Protein AF-A0A1V4IKF3-F1 (afdb_monomer)

Secondary structure (DSSP, 8-state):
---------------------------------EEEEETTEEEEE-TTSPBP-EEEE-TTS-EEEE-TT-PBP-SEEEEETTEEEEE-TTS-B---S---PPPSEEEE-TTS-EEEEETTEE--SEEEEETTEEEEE-TT-BB-S-SSS--TT--TT-EEEEEETTT-PEEEEGGG--STTEEEEEE-----GGG-EEEEE-TTS-EEEEETTTTEEEEEGGG--STTEEEEEE----SGGG-EEEEE-SSS-EEEEETTT--EEEEGGG--STTEEEEEE-----GGG-EEEEEE-

Mean predicted aligned error: 17.31 Å

Foldseek 3Di:
DDDDDDDDDDDDDDDDDDDDDDDDDDPPPPLDAAWDADPNFIWGQHPVRDTDAAWDADPVRWIWHAHPRRTTDAQDWDADPNDIFHHHNVRTGPLDDVDPADPFDWDQDPVRFIFTDDPNDTDEQDWGADSNDTWHAHRVRTTPPDPPDQQVPDDAQFKWFKAQQLQRFTFFQPVLDQDAFGFTATAHPPVDLRRIWHWHADPSRWIWTASPSNRFTFFQPPLDQDAFGTTHTHHDDPDLRRIWHWHDPVPQKTWIARRSNRFTFFQVVSDRDGRRGTHTHHDDPDSRRIIHIGTDD

Structure (mmCIF, N/CA/C/O backbone):
data_AF-A0A1V4IKF3-F1
#
_entry.id   AF-A0A1V4IKF3-F1
#
loop_
_atom_site.group_PDB
_atom_site.id
_atom_site.type_symbol
_atom_site.label_atom_id
_atom_site.label_alt_id
_atom_site.label_comp_id
_atom_site.label_asym_id
_atom_site.label_entity_id
_atom_site.label_seq_id
_atom_site.pdbx_PDB_ins_code
_atom_site.Cartn_x
_atom_site.Cartn_y
_atom_site.Cartn_z
_atom_site.occupancy
_atom_site.B_iso_or_equiv
_atom_site.auth_seq_id
_atom_site.auth_comp_id
_atom_site.auth_asym_id
_atom_site.auth_atom_id
_atom_site.pdbx_PDB_model_num
ATOM 1 N N . MET A 1 1 ? -17.463 13.379 52.372 1.00 34.72 1 MET A N 1
ATOM 2 C CA . MET A 1 1 ? -17.957 14.383 51.401 1.00 34.72 1 MET A CA 1
ATOM 3 C C . MET A 1 1 ? -18.414 13.624 50.163 1.00 34.72 1 MET A C 1
ATOM 5 O O . MET A 1 1 ? -17.587 13.016 49.511 1.00 34.72 1 MET A O 1
ATOM 9 N N . LYS A 1 2 ? -19.703 13.264 50.104 1.00 39.06 2 LYS A N 1
ATOM 10 C CA . LYS A 1 2 ? -20.698 13.817 49.162 1.00 39.06 2 LYS A CA 1
ATOM 11 C C . LYS A 1 2 ? -20.210 13.836 47.704 1.00 39.06 2 LYS A C 1
ATOM 13 O O . LYS A 1 2 ? -19.483 14.742 47.335 1.00 39.06 2 LYS A O 1
ATOM 18 N N . ASN A 1 3 ? -20.729 12.915 46.892 1.00 25.58 3 ASN A N 1
ATOM 19 C CA . ASN A 1 3 ? -21.384 13.302 45.646 1.00 25.58 3 ASN A CA 1
ATOM 20 C C . ASN A 1 3 ? -22.593 12.397 45.391 1.00 25.58 3 ASN A C 1
ATOM 22 O O . ASN A 1 3 ? -22.498 11.181 45.270 1.00 25.58 3 ASN A O 1
ATOM 26 N N . ILE A 1 4 ? -23.744 13.057 45.431 1.00 36.22 4 ILE A N 1
ATOM 27 C CA . ILE A 1 4 ? -25.093 12.554 45.223 1.00 36.22 4 ILE A CA 1
ATOM 28 C C . ILE A 1 4 ? -25.288 12.467 43.710 1.00 36.22 4 ILE A C 1
ATOM 30 O O . ILE A 1 4 ? -25.200 13.493 43.044 1.00 36.22 4 ILE A O 1
ATOM 34 N N . PHE A 1 5 ? -25.585 11.282 43.176 1.00 28.41 5 PHE A N 1
ATOM 35 C CA . PHE A 1 5 ? -26.172 11.157 41.844 1.00 28.41 5 PHE A CA 1
ATOM 36 C C . PHE A 1 5 ? -27.565 10.541 41.944 1.00 28.41 5 PHE A C 1
ATOM 38 O O . PHE A 1 5 ? -27.827 9.571 42.652 1.00 28.41 5 PHE A O 1
ATOM 45 N N . ILE A 1 6 ? -28.471 11.251 41.291 1.00 29.42 6 ILE A N 1
ATOM 46 C CA . ILE A 1 6 ? -29.919 11.222 41.409 1.00 29.42 6 ILE A CA 1
ATOM 47 C C . ILE A 1 6 ? -30.468 9.910 40.837 1.00 29.42 6 ILE A C 1
ATOM 49 O O . ILE A 1 6 ? -30.243 9.593 39.672 1.00 29.42 6 ILE A O 1
ATOM 53 N N . LYS A 1 7 ? -31.244 9.176 41.645 1.00 31.08 7 LYS A N 1
ATOM 54 C CA . LYS A 1 7 ? -32.122 8.098 41.171 1.00 31.08 7 LYS A CA 1
ATOM 55 C C . LYS A 1 7 ? -33.136 8.697 40.188 1.00 31.08 7 LYS A C 1
ATOM 57 O O . LYS A 1 7 ? -33.992 9.470 40.609 1.00 31.08 7 LYS A O 1
ATOM 62 N N . LYS A 1 8 ? -33.069 8.338 38.903 1.00 33.69 8 LYS A N 1
ATOM 63 C CA . LYS A 1 8 ? -34.182 8.543 37.964 1.00 33.69 8 LYS A CA 1
ATOM 64 C C . LYS A 1 8 ? -34.918 7.225 37.765 1.00 33.69 8 LYS A C 1
ATOM 66 O O . LYS A 1 8 ? -34.478 6.340 37.043 1.00 33.69 8 LYS A O 1
ATOM 71 N N . THR A 1 9 ? -36.044 7.122 38.455 1.00 31.84 9 THR A N 1
ATOM 72 C CA . THR A 1 9 ? -37.113 6.154 38.228 1.00 31.84 9 THR A CA 1
ATOM 73 C C . THR A 1 9 ? -37.669 6.374 36.821 1.00 31.84 9 THR A C 1
ATOM 75 O O . THR A 1 9 ? -38.156 7.464 36.521 1.00 31.84 9 THR A O 1
ATOM 78 N N . ILE A 1 10 ? -37.604 5.369 35.948 1.00 32.22 10 ILE A N 1
ATOM 79 C CA . ILE A 1 10 ? -38.337 5.392 34.679 1.00 32.22 10 ILE A CA 1
ATOM 80 C C . ILE A 1 10 ? -39.775 4.980 35.000 1.00 32.22 10 ILE A C 1
ATOM 82 O O . ILE A 1 10 ? -40.041 3.851 35.407 1.00 32.22 10 ILE A O 1
ATOM 86 N N . ALA A 1 11 ? -40.684 5.946 34.899 1.00 29.03 11 ALA A N 1
ATOM 87 C CA . ALA A 1 11 ? -42.104 5.769 35.140 1.00 29.03 11 ALA A CA 1
ATOM 88 C C . ALA A 1 11 ? -42.736 4.919 34.027 1.00 29.03 11 ALA A C 1
ATOM 90 O O . ALA A 1 11 ? -42.655 5.257 32.847 1.00 29.03 11 ALA A O 1
ATOM 91 N N . ALA A 1 12 ? -43.400 3.833 34.420 1.00 31.50 12 ALA A N 1
ATOM 92 C CA . ALA A 1 12 ? -44.353 3.130 33.575 1.00 31.50 12 ALA A CA 1
ATOM 93 C C . ALA A 1 12 ? -45.597 4.015 33.394 1.00 31.50 12 ALA A C 1
ATOM 95 O O . ALA A 1 12 ? -46.266 4.360 34.368 1.00 31.50 12 ALA A O 1
ATOM 96 N N . VAL A 1 13 ? -45.907 4.390 32.154 1.00 30.81 13 VAL A N 1
ATOM 97 C CA . VAL A 1 13 ? -47.174 5.050 31.825 1.00 30.81 13 VAL A CA 1
ATOM 98 C C . VAL A 1 13 ? -48.266 3.981 31.823 1.00 30.81 13 VAL A C 1
ATOM 100 O O . VAL A 1 13 ? -48.310 3.133 30.935 1.00 30.81 13 VAL A O 1
ATOM 103 N N . LEU A 1 14 ? -49.125 4.011 32.843 1.00 31.80 14 LEU A N 1
ATOM 104 C CA . LEU A 1 14 ? -50.344 3.214 32.930 1.00 31.80 14 LEU A CA 1
ATOM 105 C C . LEU A 1 14 ? -51.530 4.164 32.729 1.00 31.80 14 LEU A C 1
ATOM 107 O O . LEU A 1 14 ? -51.896 4.904 33.639 1.00 31.80 14 LEU A O 1
ATOM 111 N N . THR A 1 15 ? -52.103 4.192 31.530 1.00 31.41 15 THR A N 1
ATOM 112 C CA . THR A 1 15 ? -53.343 4.929 31.262 1.00 31.41 15 THR A CA 1
ATOM 113 C C . THR A 1 15 ? -54.536 3.989 31.404 1.00 31.41 15 THR A C 1
ATOM 115 O O . THR A 1 15 ? -54.646 2.975 30.718 1.00 31.41 15 THR A O 1
ATOM 118 N N . THR A 1 16 ? -55.436 4.322 32.326 1.00 33.12 16 THR A N 1
ATOM 119 C CA . THR A 1 16 ? -56.753 3.698 32.462 1.00 33.12 16 THR A CA 1
ATOM 120 C C . THR A 1 16 ? -57.705 4.286 31.419 1.00 33.12 16 THR A C 1
ATOM 122 O O . THR A 1 16 ? -57.798 5.502 31.272 1.00 33.12 16 THR A O 1
ATOM 125 N N . VAL A 1 17 ? -58.427 3.428 30.694 1.00 31.59 17 VAL A N 1
ATOM 126 C CA . VAL A 1 17 ? -59.533 3.826 29.810 1.00 31.59 17 VAL A CA 1
ATOM 127 C C . VAL A 1 17 ? -60.822 3.252 30.387 1.00 31.59 17 VAL A C 1
ATOM 129 O O . VAL A 1 17 ? -60.960 2.039 30.536 1.00 31.59 17 VAL A O 1
ATOM 132 N N . THR A 1 18 ? -61.757 4.130 30.740 1.00 35.31 18 THR A N 1
ATOM 133 C CA . THR A 1 18 ? -63.144 3.786 31.063 1.00 35.31 18 THR A CA 1
ATOM 134 C C . THR A 1 18 ? -63.899 3.458 29.774 1.00 35.31 18 THR A C 1
ATOM 136 O O . THR A 1 18 ? -63.865 4.214 28.807 1.00 35.31 18 THR A O 1
ATOM 139 N N . LEU A 1 19 ? -64.560 2.300 29.751 1.00 30.89 19 LEU A N 1
ATOM 140 C CA . LEU A 1 19 ? -65.240 1.746 28.581 1.00 30.89 19 LEU A CA 1
ATOM 141 C C . LEU A 1 19 ? -66.744 2.056 28.630 1.00 30.89 19 LEU A C 1
ATOM 143 O O . LEU A 1 19 ? -67.404 1.638 29.576 1.00 30.89 19 LEU A O 1
ATOM 147 N N . LEU A 1 20 ? -67.296 2.690 27.590 1.00 32.09 20 LEU A N 1
ATOM 148 C CA . LEU A 1 20 ? -68.713 2.571 27.224 1.00 32.09 20 LEU A CA 1
ATOM 149 C C . LEU A 1 20 ? -68.870 2.752 25.699 1.00 32.09 20 LEU A C 1
ATOM 151 O O . LEU A 1 20 ? -68.553 3.813 25.171 1.00 32.09 20 LEU A O 1
ATOM 155 N N . GLY A 1 21 ? -69.376 1.721 25.010 1.00 32.06 21 GLY A N 1
ATOM 156 C CA . GLY A 1 21 ? -69.818 1.785 23.605 1.00 32.06 21 GLY A CA 1
ATOM 157 C C . GLY A 1 21 ? -69.120 0.792 22.668 1.00 32.06 21 GLY A C 1
ATOM 158 O O . GLY A 1 21 ? -67.974 0.991 22.285 1.00 32.06 21 GLY A O 1
ATOM 159 N N . ALA A 1 22 ? -69.823 -0.281 22.300 1.00 44.19 22 ALA A N 1
ATOM 160 C CA . ALA A 1 22 ? -69.346 -1.390 21.472 1.00 44.19 22 ALA A CA 1
ATOM 161 C C . ALA A 1 22 ? -69.384 -1.113 19.953 1.00 44.19 22 ALA A C 1
ATOM 163 O O . ALA A 1 22 ? -70.360 -0.555 19.458 1.00 44.19 22 ALA A O 1
ATOM 164 N N . LEU A 1 23 ? -68.384 -1.631 19.223 1.00 33.44 23 LEU A N 1
ATOM 165 C CA . LEU A 1 23 ? -68.408 -1.975 17.788 1.00 33.44 23 LEU A CA 1
ATOM 166 C C . LEU A 1 23 ? -67.545 -3.244 17.550 1.00 33.44 23 LEU A C 1
ATOM 168 O O . LEU A 1 23 ? -66.604 -3.470 18.316 1.00 33.44 23 LEU A O 1
ATOM 172 N N . PRO A 1 24 ? -67.850 -4.101 16.549 1.00 39.34 24 PRO A N 1
ATOM 173 C CA . PRO A 1 24 ? -67.231 -5.419 16.399 1.00 39.34 24 PRO A CA 1
ATOM 174 C C . PRO A 1 24 ? -65.886 -5.408 15.644 1.00 39.34 24 PRO A C 1
ATOM 176 O O . PRO A 1 24 ? -65.636 -4.600 14.756 1.00 39.34 24 PRO A O 1
ATOM 179 N N . MET A 1 25 ? -65.054 -6.368 16.052 1.00 45.22 25 MET A N 1
ATOM 180 C CA . MET A 1 25 ? -63.708 -6.784 15.635 1.00 45.22 25 MET A CA 1
ATOM 181 C C . MET A 1 25 ? -63.202 -6.405 14.228 1.00 45.22 25 MET A C 1
ATOM 183 O O . MET A 1 25 ? -63.608 -6.976 13.221 1.00 45.22 25 MET A O 1
ATOM 187 N N . ALA A 1 26 ? -62.104 -5.651 14.221 1.00 34.56 26 ALA A N 1
ATOM 188 C CA . ALA A 1 26 ? -60.870 -6.089 13.575 1.00 34.56 26 ALA A CA 1
ATOM 189 C C . ALA A 1 26 ? -59.771 -6.022 14.644 1.00 34.56 26 ALA A C 1
ATOM 191 O O . ALA A 1 26 ? -59.316 -4.937 15.003 1.00 34.56 26 ALA A O 1
ATOM 192 N N . SER A 1 27 ? -59.375 -7.158 15.227 1.00 38.28 27 SER A N 1
ATOM 193 C CA . SER A 1 27 ? -58.192 -7.175 16.087 1.00 38.28 27 SER A CA 1
ATOM 194 C C . SER A 1 27 ? -56.960 -7.072 15.191 1.00 38.28 27 SER A C 1
ATOM 196 O O . SER A 1 27 ? -56.352 -8.083 14.840 1.00 38.28 27 SER A O 1
ATOM 198 N N . SER A 1 28 ? -56.565 -5.858 14.804 1.00 44.50 28 SER A N 1
ATOM 199 C CA . SER A 1 28 ? -55.156 -5.645 14.498 1.00 44.50 28 SER A CA 1
ATOM 200 C C . SER A 1 28 ? -54.436 -5.833 15.827 1.00 44.50 28 SER A C 1
ATOM 202 O O . SER A 1 28 ? -54.464 -4.946 16.682 1.00 44.50 28 SER A O 1
ATOM 204 N N . ALA A 1 29 ? -53.886 -7.025 16.056 1.00 42.97 29 ALA A N 1
ATOM 205 C CA . ALA A 1 29 ? -52.940 -7.227 17.135 1.00 42.97 29 ALA A CA 1
ATOM 206 C C . ALA A 1 29 ? -51.836 -6.189 16.919 1.00 42.97 29 ALA A C 1
ATOM 208 O O . ALA A 1 29 ? -51.036 -6.320 15.997 1.00 42.97 29 ALA A O 1
ATOM 209 N N . ALA A 1 30 ? -51.864 -5.103 17.693 1.00 44.03 30 ALA A N 1
ATOM 210 C CA . ALA A 1 30 ? -50.794 -4.128 17.694 1.00 44.03 30 ALA A CA 1
ATOM 211 C C . ALA A 1 30 ? -49.549 -4.904 18.118 1.00 44.03 30 ALA A C 1
ATOM 213 O O . ALA A 1 30 ? -49.444 -5.332 19.271 1.00 44.03 30 ALA A O 1
ATOM 214 N N . THR A 1 31 ? -48.658 -5.192 17.171 1.00 51.91 31 THR A N 1
ATOM 215 C CA . THR A 1 31 ? -47.397 -5.857 17.469 1.00 51.91 31 THR A CA 1
ATOM 216 C C . THR A 1 31 ? -46.646 -4.926 18.406 1.00 51.91 31 THR A C 1
ATOM 218 O O . THR A 1 31 ? -46.247 -3.822 18.045 1.00 51.91 31 THR A O 1
ATOM 221 N N . LYS A 1 32 ? -46.566 -5.321 19.678 1.00 62.75 32 LYS A N 1
ATOM 222 C CA . LYS A 1 32 ? -45.950 -4.517 20.726 1.00 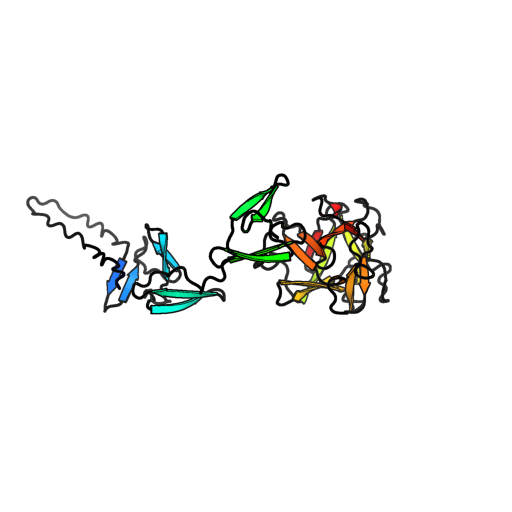62.75 32 LYS A CA 1
ATOM 223 C C . LYS A 1 32 ? -44.445 -4.484 20.468 1.00 62.75 32 LYS A C 1
ATOM 225 O O . LYS A 1 32 ? -43.730 -5.381 20.896 1.00 62.75 32 LYS A O 1
ATOM 230 N N . THR A 1 33 ? -43.986 -3.478 19.734 1.00 83.38 33 THR A N 1
ATOM 231 C CA . THR A 1 33 ? -42.566 -3.204 19.507 1.00 83.38 33 THR A CA 1
ATOM 232 C C . THR A 1 33 ? -41.960 -2.537 20.735 1.00 83.38 33 THR A C 1
ATOM 234 O O . THR A 1 33 ? -42.602 -1.681 21.349 1.00 83.38 33 THR A O 1
ATOM 237 N N . GLY A 1 34 ? -40.718 -2.875 21.066 1.00 88.62 34 GLY A N 1
ATOM 238 C CA . GLY A 1 34 ? -39.964 -2.239 22.144 1.00 88.62 34 GLY A CA 1
ATOM 239 C C . GLY A 1 34 ? -39.572 -3.180 23.279 1.00 88.62 34 GLY A C 1
ATOM 240 O O . GLY A 1 34 ? -39.574 -4.402 23.140 1.00 88.62 34 GLY A O 1
ATOM 241 N N . TRP A 1 35 ? -39.195 -2.585 24.408 1.00 89.69 35 TRP A N 1
ATOM 242 C CA . TRP A 1 35 ? -38.666 -3.293 25.569 1.00 89.69 35 TRP A CA 1
ATOM 243 C C . TRP A 1 35 ? -39.705 -4.199 26.235 1.00 89.69 35 TRP A C 1
ATOM 245 O O . TRP A 1 35 ? -40.828 -3.782 26.530 1.00 89.69 35 TRP A O 1
ATOM 255 N N . VAL A 1 36 ? -39.308 -5.437 26.517 1.00 91.69 36 VAL A N 1
ATOM 256 C CA . VAL A 1 36 ? -40.134 -6.445 27.184 1.00 91.69 36 VAL A CA 1
ATOM 257 C C . VAL A 1 36 ? -39.299 -7.165 28.241 1.00 91.69 36 VAL A C 1
ATOM 259 O O . VAL A 1 36 ? -38.237 -7.689 27.936 1.00 91.69 36 VAL A O 1
ATOM 262 N N . LEU A 1 37 ? -39.792 -7.215 29.479 1.00 90.25 37 LEU A N 1
ATOM 263 C CA . LEU A 1 37 ? -39.187 -7.970 30.580 1.00 90.25 37 LEU A CA 1
ATOM 264 C C . LEU A 1 37 ? -39.898 -9.324 30.718 1.00 90.25 37 LEU A C 1
ATOM 266 O O . LEU A 1 37 ? -41.120 -9.358 30.885 1.00 90.25 37 LEU A O 1
ATOM 270 N N . LYS A 1 38 ? -39.155 -10.431 30.662 1.00 87.81 38 LYS A N 1
ATOM 271 C CA . LYS A 1 38 ? -39.662 -11.801 30.855 1.00 87.81 38 LYS A CA 1
ATOM 272 C C . LYS A 1 38 ? -38.711 -12.571 31.752 1.00 87.81 38 LYS A C 1
ATOM 274 O O . LYS A 1 38 ? -37.520 -12.575 31.495 1.00 87.81 38 LYS A O 1
ATOM 279 N N . ASN A 1 39 ? -39.235 -13.238 32.780 1.00 88.75 39 ASN A N 1
ATOM 280 C CA . ASN A 1 39 ? -38.443 -14.084 33.683 1.00 88.75 39 ASN A CA 1
ATOM 281 C C . ASN A 1 39 ? -37.183 -13.396 34.251 1.00 88.75 39 ASN A C 1
ATOM 283 O O . ASN A 1 39 ? -36.182 -14.051 34.499 1.00 88.75 39 ASN A O 1
ATOM 287 N N . SER A 1 40 ? -37.264 -12.085 34.514 1.00 88.62 40 SER A N 1
ATOM 288 C CA . SER A 1 40 ? -36.157 -11.216 34.971 1.00 88.62 40 SER A CA 1
ATOM 289 C C . SER A 1 40 ? -35.138 -10.786 33.906 1.00 88.62 40 SER A C 1
ATOM 291 O O . SER A 1 40 ? -34.246 -9.994 34.220 1.00 88.62 40 SER A O 1
ATOM 293 N N . ASP A 1 41 ? -35.331 -11.198 32.655 1.00 91.75 41 ASP A N 1
ATOM 294 C CA . ASP A 1 41 ? -34.485 -10.859 31.515 1.00 91.75 41 ASP A CA 1
ATOM 295 C C . ASP A 1 41 ? -35.163 -9.855 30.583 1.00 91.75 41 ASP A C 1
ATOM 297 O O . ASP A 1 41 ? -36.370 -9.916 30.320 1.00 91.75 41 ASP A O 1
ATOM 301 N N . TRP A 1 42 ? -34.380 -8.901 30.087 1.00 94.69 42 TRP A N 1
ATOM 302 C CA . TRP A 1 42 ? -34.859 -7.882 29.159 1.00 94.69 42 TRP A CA 1
ATOM 303 C C . TRP A 1 42 ? -34.663 -8.327 27.714 1.00 94.69 42 TRP A C 1
ATOM 305 O O . TRP A 1 42 ? -33.609 -8.829 27.347 1.00 94.69 42 TRP A O 1
ATOM 315 N N . TYR A 1 43 ? -35.674 -8.069 26.896 1.00 93.62 43 TYR A N 1
ATOM 316 C CA . TYR A 1 43 ? -35.721 -8.328 25.463 1.00 93.62 43 TYR A CA 1
ATOM 317 C C . TYR A 1 43 ? -36.151 -7.048 24.749 1.00 93.62 43 TYR A C 1
ATOM 319 O O . TYR A 1 43 ? -36.822 -6.190 25.334 1.00 93.62 43 TYR A O 1
ATOM 327 N N . TYR A 1 44 ? -35.839 -6.948 23.461 1.00 92.44 44 TYR A N 1
ATOM 328 C CA . TYR A 1 44 ? -36.388 -5.909 22.596 1.00 92.44 44 TYR A CA 1
ATOM 329 C C . TYR A 1 44 ? -37.123 -6.542 21.419 1.00 92.44 44 TYR A C 1
ATOM 331 O O . TYR A 1 44 ? -36.539 -7.317 20.667 1.00 92.44 44 TYR A O 1
ATOM 339 N N . VAL A 1 45 ? -38.410 -6.230 21.268 1.00 91.12 45 VAL A N 1
ATOM 340 C CA . VAL A 1 45 ? -39.247 -6.739 20.177 1.00 91.12 45 VAL A CA 1
ATOM 341 C C . VAL A 1 45 ? -39.154 -5.788 18.987 1.00 91.12 45 VAL A C 1
ATOM 343 O O . VAL A 1 45 ? -39.499 -4.609 19.096 1.00 91.12 45 VAL A O 1
ATOM 346 N N . THR A 1 46 ? -38.688 -6.303 17.853 1.00 86.19 46 THR A N 1
ATOM 347 C CA . THR A 1 46 ? -38.559 -5.558 16.596 1.00 86.19 46 THR A CA 1
ATOM 348 C C . THR A 1 46 ? -39.924 -5.316 15.944 1.00 86.19 46 THR A C 1
ATOM 350 O O . THR A 1 46 ? -40.937 -5.899 16.336 1.00 86.19 46 THR A O 1
ATOM 353 N N . THR A 1 47 ? -39.966 -4.494 14.892 1.00 83.25 47 THR A N 1
ATOM 354 C CA . THR A 1 47 ? -41.182 -4.242 14.090 1.00 83.25 47 THR A CA 1
ATOM 355 C C . THR A 1 47 ? -41.791 -5.503 13.487 1.00 83.25 47 THR A C 1
ATOM 357 O O . THR A 1 47 ? -42.993 -5.545 13.238 1.00 83.25 47 THR A O 1
ATOM 360 N N . ASN A 1 48 ? -40.980 -6.545 13.303 1.00 80.38 48 ASN A N 1
ATOM 361 C CA . ASN A 1 48 ? -41.404 -7.822 12.739 1.00 80.38 48 ASN A CA 1
ATOM 362 C C . ASN A 1 48 ? -41.891 -8.807 13.818 1.00 80.38 48 ASN A C 1
ATOM 364 O O . ASN A 1 48 ? -42.179 -9.960 13.511 1.00 80.38 48 ASN A O 1
ATOM 368 N N . GLY A 1 49 ? -41.961 -8.381 15.084 1.00 83.31 49 GLY A N 1
ATOM 369 C CA . GLY A 1 49 ? -42.415 -9.206 16.205 1.00 83.31 49 GLY A CA 1
ATOM 370 C C . GLY A 1 49 ? -41.376 -10.198 16.741 1.00 83.31 49 GLY A C 1
ATOM 371 O O . GLY A 1 49 ? -41.679 -10.929 17.681 1.00 83.31 49 GLY A O 1
ATOM 372 N N . SER A 1 50 ? -40.160 -10.221 16.185 1.00 88.38 50 SER A N 1
ATOM 373 C CA . SER A 1 50 ? -39.042 -11.040 16.671 1.00 88.38 50 SER A CA 1
ATOM 374 C C . SER A 1 50 ? -38.269 -10.345 17.794 1.00 88.38 50 SER A C 1
ATOM 376 O O . SER A 1 50 ? -38.341 -9.122 17.934 1.00 88.38 50 SER A O 1
ATOM 378 N N . TYR A 1 51 ? -37.482 -11.101 18.562 1.00 91.88 51 TYR A N 1
ATOM 379 C CA . TYR A 1 51 ? -36.510 -10.503 19.478 1.00 91.88 51 TYR A CA 1
ATOM 380 C C . TYR A 1 51 ? -35.273 -10.018 18.730 1.00 91.88 51 TYR A C 1
ATOM 382 O O . TYR A 1 51 ? -34.829 -10.633 17.760 1.00 91.88 51 TYR A O 1
ATOM 390 N N . GLN A 1 52 ? -34.734 -8.900 19.197 1.00 92.69 52 GLN A N 1
ATOM 391 C CA . GLN A 1 52 ? -33.458 -8.375 18.757 1.00 92.69 52 GLN A CA 1
ATOM 392 C C . GLN A 1 52 ? -32.319 -9.257 19.263 1.00 92.69 52 GLN A C 1
ATOM 394 O O . GLN A 1 52 ? -32.296 -9.622 20.432 1.00 92.69 52 GLN A O 1
ATOM 399 N N . THR A 1 53 ? -31.347 -9.515 18.395 1.00 95.44 53 THR A N 1
ATOM 400 C CA . THR A 1 53 ? -30.064 -10.145 18.729 1.00 95.44 53 THR A CA 1
ATOM 401 C C . THR A 1 53 ? -28.929 -9.200 18.339 1.00 95.44 53 THR A C 1
ATOM 403 O O . THR A 1 53 ? -29.055 -8.437 17.378 1.00 95.44 53 THR A O 1
ATOM 406 N N . GLY A 1 54 ? -27.800 -9.259 19.036 1.00 93.81 54 GLY A N 1
ATOM 407 C CA . GLY A 1 54 ? -26.659 -8.380 18.796 1.00 93.81 54 GLY A CA 1
ATOM 408 C C . GLY A 1 54 ? -26.887 -6.942 19.273 1.00 93.81 54 GLY A C 1
ATOM 409 O O . GLY A 1 54 ? -27.668 -6.684 20.188 1.00 93.81 54 GLY A O 1
ATOM 410 N N . TRP A 1 55 ? -26.173 -5.990 18.671 1.00 92.56 55 TRP A N 1
ATOM 411 C CA . TRP A 1 55 ? -26.217 -4.580 19.067 1.00 92.56 55 TRP A CA 1
ATOM 412 C C . TRP A 1 55 ? -27.515 -3.881 18.644 1.00 92.56 55 TRP A C 1
ATOM 414 O O . TRP A 1 55 ? -28.003 -4.063 17.529 1.00 92.56 55 TRP A O 1
ATOM 424 N N . MET A 1 56 ? -28.043 -3.024 19.517 1.00 91.94 56 MET A N 1
ATOM 425 C CA . MET A 1 56 ? -29.194 -2.158 19.252 1.00 91.94 56 MET A CA 1
ATOM 426 C C . MET A 1 56 ? -28.995 -0.798 19.907 1.00 91.94 56 MET A C 1
ATOM 428 O O . MET A 1 56 ? -28.534 -0.718 21.044 1.00 91.94 56 MET A O 1
ATOM 432 N N . LYS A 1 57 ? -29.347 0.264 19.181 1.00 89.44 57 LYS A N 1
ATOM 433 C CA . LYS A 1 57 ? -29.337 1.636 19.685 1.00 89.44 57 LYS A CA 1
ATOM 434 C C . LYS A 1 57 ? -30.770 2.087 19.923 1.00 89.44 57 LYS A C 1
ATOM 436 O O . LYS A 1 57 ? -31.579 2.043 18.996 1.00 89.44 57 LYS A O 1
ATOM 441 N N . ASP A 1 58 ? -31.075 2.513 21.141 1.00 83.69 58 ASP A N 1
ATOM 442 C CA . ASP A 1 58 ? -32.404 3.013 21.473 1.00 83.69 58 ASP A CA 1
ATOM 443 C C . ASP A 1 58 ? -32.641 4.430 20.910 1.00 83.69 58 ASP A C 1
ATOM 445 O O . ASP A 1 58 ? -31.753 5.070 20.336 1.00 83.69 58 ASP A O 1
ATOM 449 N N . SER A 1 59 ? -33.858 4.949 21.090 1.00 78.00 59 SER A N 1
ATOM 450 C CA . SER A 1 59 ? -34.235 6.294 20.636 1.00 78.00 59 SER A CA 1
ATOM 451 C C . SER A 1 59 ? -33.479 7.425 21.343 1.00 78.00 59 SER A C 1
ATOM 453 O O . SER A 1 59 ? -33.435 8.537 20.824 1.00 78.00 59 SER A O 1
ATOM 455 N N . ASN A 1 60 ? -32.895 7.159 22.514 1.00 73.81 60 ASN A N 1
ATOM 456 C CA . ASN A 1 60 ? -32.080 8.114 23.266 1.00 73.81 60 ASN A CA 1
ATOM 457 C C . ASN A 1 60 ? -30.600 8.052 22.861 1.00 73.81 60 ASN A C 1
ATOM 459 O O . ASN A 1 60 ? -29.780 8.819 23.363 1.00 73.81 60 ASN A O 1
ATOM 463 N N . GLY A 1 61 ? -30.255 7.151 21.942 1.00 74.50 61 GLY A N 1
ATOM 464 C CA . GLY A 1 61 ? -28.911 6.967 21.433 1.00 74.50 61 GLY A CA 1
ATOM 465 C C . GLY A 1 61 ? -28.022 6.056 22.285 1.00 74.50 61 GLY A C 1
ATOM 466 O O . GLY A 1 61 ? -26.817 6.009 22.033 1.00 74.50 61 GLY A O 1
ATOM 467 N N . VAL A 1 62 ? -28.586 5.334 23.253 1.00 80.56 62 VAL A N 1
ATOM 468 C CA . VAL A 1 62 ? -27.876 4.394 24.126 1.00 80.56 62 VAL A CA 1
ATOM 469 C C . VAL A 1 62 ? -27.790 3.029 23.450 1.00 80.56 62 VAL A C 1
ATOM 471 O O . VAL A 1 62 ? -28.767 2.545 22.877 1.00 80.56 62 VAL A O 1
ATOM 474 N N . TRP A 1 63 ? -26.612 2.409 23.501 1.00 89.88 63 TRP A N 1
ATOM 475 C CA . TRP A 1 63 ? -26.386 1.081 22.934 1.00 89.88 63 TRP A CA 1
ATOM 476 C C . TRP A 1 63 ? -26.611 -0.025 23.962 1.00 89.88 63 TRP A C 1
ATOM 478 O O . TRP A 1 63 ? -26.217 0.108 25.116 1.00 89.88 63 TRP A O 1
ATOM 488 N N . TYR A 1 64 ? -27.176 -1.135 23.500 1.00 93.00 64 TYR A N 1
ATOM 489 C CA . TYR A 1 64 ? -27.427 -2.362 24.250 1.00 93.00 64 TYR A CA 1
ATOM 490 C C . TYR A 1 64 ? -27.018 -3.563 23.400 1.00 93.00 64 TYR A C 1
ATOM 492 O O . TYR A 1 64 ? -27.057 -3.490 22.168 1.00 93.00 64 TYR A O 1
ATOM 500 N N . TYR A 1 65 ? -26.659 -4.671 24.041 1.00 95.75 65 TYR A N 1
ATOM 501 C CA . TYR A 1 65 ? -26.318 -5.913 23.353 1.00 95.75 65 TYR A CA 1
ATOM 502 C C . TYR A 1 65 ? -27.222 -7.054 23.812 1.00 95.75 65 TYR A C 1
ATOM 504 O O . TYR A 1 65 ? -27.410 -7.254 25.011 1.00 95.75 65 TYR A O 1
ATOM 512 N N . PHE A 1 66 ? -27.744 -7.811 22.852 1.00 96.69 66 PHE A N 1
ATOM 513 C CA . PHE A 1 66 ? -28.577 -8.989 23.065 1.00 96.69 66 PHE A CA 1
ATOM 514 C C . PHE A 1 66 ? -27.830 -10.239 22.593 1.00 96.69 66 PHE A C 1
ATOM 516 O O . PHE A 1 66 ? -27.151 -10.202 21.565 1.00 96.69 66 PHE A O 1
ATOM 523 N N . ASP A 1 67 ? -27.924 -11.340 23.330 1.00 95.00 67 ASP A N 1
ATOM 524 C CA . ASP A 1 67 ? -27.327 -12.611 22.910 1.00 95.00 67 ASP A CA 1
ATOM 525 C C . ASP A 1 67 ? -28.125 -13.294 21.779 1.00 95.00 67 ASP A C 1
ATOM 527 O O . ASP A 1 67 ? -29.022 -12.699 21.176 1.00 95.00 67 ASP A O 1
ATOM 531 N N . GLY A 1 68 ? -27.751 -14.533 21.440 1.00 92.38 68 GLY A N 1
ATOM 532 C CA . GLY A 1 68 ? -28.390 -15.305 20.370 1.00 92.38 68 GLY A CA 1
ATOM 533 C C . GLY A 1 68 ? -29.852 -15.672 20.645 1.00 92.38 68 GLY A C 1
ATOM 534 O O . GLY A 1 68 ? -30.598 -15.889 19.694 1.00 92.38 68 GLY A O 1
ATOM 535 N N . ASP A 1 69 ? -30.266 -15.675 21.914 1.00 92.56 69 ASP A N 1
ATOM 536 C CA . ASP A 1 69 ? -31.639 -15.958 22.344 1.00 92.56 69 ASP A CA 1
ATOM 537 C C . ASP A 1 69 ? -32.462 -14.668 22.536 1.00 92.56 69 ASP A C 1
ATOM 539 O O . ASP A 1 69 ? -33.666 -14.704 22.807 1.00 92.56 69 ASP A O 1
ATOM 543 N N . GLY A 1 70 ? -31.826 -13.509 22.347 1.00 93.62 70 GLY A N 1
ATOM 544 C CA . GLY A 1 70 ? -32.439 -12.190 22.446 1.00 93.62 70 GLY A CA 1
ATOM 545 C C . GLY A 1 70 ? -32.469 -11.617 23.861 1.00 93.62 70 GLY A C 1
ATOM 546 O O . GLY A 1 70 ? -33.216 -10.667 24.105 1.00 93.62 70 GLY A O 1
ATOM 547 N N . VAL A 1 71 ? -31.671 -12.161 24.786 1.00 96.00 71 VAL A N 1
ATOM 548 C CA . VAL A 1 71 ? -31.540 -11.662 26.160 1.00 96.00 71 VAL A CA 1
ATOM 549 C C . VAL A 1 71 ? -30.522 -10.527 26.215 1.00 96.00 71 VAL A C 1
ATOM 551 O O . VAL A 1 71 ? -29.369 -10.666 25.795 1.00 96.00 71 VAL A O 1
ATOM 554 N N . MET A 1 72 ? -30.934 -9.389 26.775 1.00 97.44 72 MET A N 1
ATOM 555 C CA . MET A 1 72 ? -30.080 -8.225 26.988 1.00 97.44 72 MET A CA 1
ATOM 556 C C . MET A 1 72 ? -28.994 -8.536 28.018 1.00 97.44 72 MET A C 1
ATOM 558 O O . MET A 1 72 ? -29.274 -8.825 29.183 1.00 97.44 72 MET A O 1
ATOM 562 N N . GLN A 1 73 ? -27.745 -8.384 27.600 1.00 97.50 73 GLN A N 1
ATOM 563 C CA . GLN A 1 73 ? -26.586 -8.536 28.463 1.00 97.50 73 GLN A CA 1
ATOM 564 C C . GLN A 1 73 ? -26.417 -7.293 29.352 1.00 97.50 73 GLN A C 1
ATOM 566 O O . GLN A 1 73 ? -26.631 -6.162 28.916 1.00 97.50 73 GLN A O 1
ATOM 571 N N . LYS A 1 74 ? -26.027 -7.494 30.614 1.00 94.69 74 LYS A N 1
ATOM 572 C CA . LYS A 1 74 ? -25.778 -6.429 31.600 1.00 94.69 74 LYS A CA 1
ATOM 573 C C . LYS A 1 74 ? -24.698 -6.856 32.586 1.00 94.69 74 LYS A C 1
ATOM 575 O O . LYS A 1 74 ? -24.491 -8.050 32.778 1.00 94.69 74 LYS A O 1
ATOM 580 N N . ASP A 1 75 ? -24.039 -5.880 33.201 1.00 91.44 75 ASP A N 1
ATOM 581 C CA . ASP A 1 75 ? -22.962 -6.073 34.184 1.00 91.44 75 ASP A CA 1
ATOM 582 C C . ASP A 1 75 ? -21.869 -7.046 33.704 1.00 91.44 75 ASP A C 1
ATOM 584 O O . ASP A 1 75 ? -21.388 -7.919 34.423 1.00 91.44 75 ASP A O 1
ATOM 588 N N . THR A 1 76 ? -21.523 -6.942 32.421 1.00 90.50 76 THR A N 1
ATOM 589 C CA . THR A 1 76 ? -20.623 -7.879 31.747 1.00 90.50 76 THR A CA 1
ATOM 590 C C . THR A 1 76 ? -19.847 -7.195 30.625 1.00 90.50 76 THR A C 1
ATOM 592 O O . THR A 1 76 ? -20.102 -6.038 30.283 1.00 90.50 76 THR A O 1
ATOM 595 N N . THR A 1 77 ? -18.894 -7.917 30.041 1.00 85.75 77 THR A N 1
ATOM 596 C CA . THR A 1 77 ? -18.135 -7.492 28.865 1.00 85.75 77 THR A CA 1
ATOM 597 C C . THR A 1 77 ? -18.462 -8.407 27.695 1.00 85.75 77 THR A C 1
ATOM 599 O O . THR A 1 77 ? -18.190 -9.605 27.748 1.00 85.75 77 THR A O 1
ATOM 602 N N . VAL A 1 78 ? -18.989 -7.843 26.612 1.00 86.56 78 VAL A N 1
ATOM 603 C CA . VAL A 1 78 ? -19.281 -8.580 25.375 1.00 86.56 78 VAL A CA 1
ATOM 604 C C . VAL A 1 78 ? -18.136 -8.406 24.383 1.00 86.56 78 VAL A C 1
ATOM 606 O O . VAL A 1 78 ? -17.551 -7.327 24.301 1.00 86.56 78 VAL A O 1
ATOM 609 N N . THR A 1 79 ? -17.780 -9.465 23.648 1.00 82.06 79 THR A N 1
ATOM 610 C CA . THR A 1 79 ? -16.742 -9.404 22.606 1.00 82.06 79 THR A CA 1
ATOM 611 C C . THR A 1 79 ? -17.367 -9.615 21.235 1.00 82.06 79 THR A C 1
ATOM 613 O O . THR A 1 79 ? -17.892 -10.691 20.965 1.00 82.06 79 THR A O 1
ATOM 616 N N . THR A 1 80 ? -17.300 -8.615 20.358 1.00 75.25 80 THR A N 1
ATOM 617 C CA . THR A 1 80 ? -17.826 -8.696 18.984 1.00 75.25 80 THR A CA 1
ATOM 618 C C . THR A 1 80 ? -16.812 -8.127 18.007 1.00 75.25 80 THR A C 1
ATOM 620 O O . THR A 1 80 ? -16.231 -7.081 18.286 1.00 75.25 80 THR A O 1
ATOM 623 N N . ASN A 1 81 ? -16.598 -8.789 16.866 1.00 70.62 81 ASN A N 1
ATOM 624 C CA . ASN A 1 81 ? -15.617 -8.371 15.852 1.00 70.62 81 ASN A CA 1
ATOM 625 C C . ASN A 1 81 ? -14.203 -8.124 16.426 1.00 70.62 81 ASN A C 1
ATOM 627 O O . ASN A 1 81 ? -13.497 -7.235 15.971 1.00 70.62 81 ASN A O 1
ATOM 631 N N . GLY A 1 82 ? -13.802 -8.874 17.460 1.00 55.31 82 GLY A N 1
ATOM 632 C CA . GLY A 1 82 ? -12.496 -8.721 18.118 1.00 55.31 82 GLY A CA 1
ATOM 633 C C . GLY A 1 82 ? -12.405 -7.605 19.169 1.00 55.31 82 GLY A C 1
ATOM 634 O O . GLY A 1 82 ? -11.375 -7.485 19.827 1.00 55.31 82 GLY A O 1
ATOM 635 N N . HIS A 1 83 ? -13.471 -6.832 19.392 1.00 56.69 83 HIS A N 1
ATOM 636 C CA . HIS A 1 83 ? -13.504 -5.725 20.354 1.00 56.69 83 HIS A CA 1
ATOM 637 C C . HIS A 1 83 ? -14.316 -6.075 21.605 1.00 56.69 83 HIS A C 1
ATOM 639 O O . HIS A 1 83 ? -15.330 -6.761 21.503 1.00 56.69 83 HIS A O 1
ATOM 645 N N . LYS A 1 84 ? -13.890 -5.580 22.777 1.00 75.19 84 LYS A N 1
ATOM 646 C CA . LYS A 1 84 ? -14.554 -5.774 24.079 1.00 75.19 84 LYS A CA 1
ATOM 647 C C . LYS A 1 84 ? -15.366 -4.539 24.472 1.00 75.19 84 LYS A C 1
ATOM 649 O O . LYS A 1 84 ? -14.834 -3.434 24.462 1.00 75.19 84 LYS A O 1
ATOM 654 N N . TYR A 1 85 ? -16.612 -4.733 24.895 1.00 76.81 85 TYR A N 1
ATOM 655 C CA . TYR A 1 85 ? -17.527 -3.659 25.284 1.00 76.81 85 TYR A CA 1
ATOM 656 C C . TYR A 1 85 ? -18.139 -3.948 26.650 1.00 76.81 85 TYR A C 1
ATOM 658 O O . TYR A 1 85 ? -18.784 -4.980 26.832 1.00 76.81 85 TYR A O 1
ATOM 666 N N . LYS A 1 86 ? -17.953 -3.037 27.609 1.00 82.62 86 LYS A N 1
ATOM 667 C CA . LYS A 1 86 ? -18.513 -3.171 28.956 1.00 82.62 86 LYS A CA 1
ATOM 668 C C . LYS A 1 86 ? -19.943 -2.635 29.006 1.00 82.62 86 LYS A C 1
ATOM 670 O O . LYS A 1 86 ? -20.219 -1.539 28.519 1.00 82.62 86 LYS A O 1
ATOM 675 N N . LEU A 1 87 ? -20.836 -3.406 29.608 1.00 89.69 87 LEU A N 1
ATOM 676 C CA . LEU A 1 87 ? -22.239 -3.071 29.813 1.00 89.69 87 LEU A CA 1
ATOM 677 C C . LEU A 1 87 ? -22.475 -2.829 31.302 1.00 89.69 87 LEU A C 1
ATOM 679 O O . LEU A 1 87 ? -21.985 -3.580 32.147 1.00 89.69 87 LEU A O 1
ATOM 683 N N . GLY A 1 88 ? -23.203 -1.764 31.618 1.00 85.88 88 GLY A N 1
ATOM 684 C CA . GLY A 1 88 ? -23.580 -1.402 32.978 1.00 85.88 88 GLY A CA 1
ATOM 685 C C . GLY A 1 88 ? -24.618 -2.355 33.560 1.00 85.88 88 GLY A C 1
ATOM 686 O O . GLY A 1 88 ? -25.120 -3.257 32.886 1.00 85.88 88 GLY A O 1
ATOM 687 N N . SER A 1 89 ? -24.979 -2.142 34.823 1.00 89.94 89 SER A N 1
ATOM 688 C CA . SER A 1 89 ? -26.008 -2.930 35.515 1.00 89.94 89 SER A CA 1
ATOM 689 C C . SER A 1 89 ? -27.417 -2.765 34.926 1.00 89.94 89 SER A C 1
ATOM 691 O O . SER A 1 89 ? -28.289 -3.597 35.170 1.00 89.94 89 SER A O 1
ATOM 693 N N . ASP A 1 90 ? -27.638 -1.722 34.128 1.00 89.00 90 ASP A N 1
ATOM 694 C CA . ASP A 1 90 ? -28.843 -1.460 33.337 1.00 89.00 90 ASP A CA 1
ATOM 695 C C . ASP A 1 90 ? -28.743 -1.976 31.888 1.00 89.00 90 ASP A C 1
ATOM 697 O O . ASP A 1 90 ? -29.660 -1.770 31.097 1.00 89.00 90 ASP A O 1
ATOM 701 N N . GLY A 1 91 ? -27.644 -2.650 31.538 1.00 91.88 91 GLY A N 1
ATOM 702 C CA . GLY A 1 91 ? -27.360 -3.157 30.194 1.00 91.88 91 GLY A CA 1
ATOM 703 C C . GLY A 1 91 ? -26.921 -2.093 29.196 1.00 91.88 91 GLY A C 1
ATOM 704 O O . GLY A 1 91 ? -26.545 -2.435 28.074 1.00 91.88 91 GLY A O 1
ATOM 705 N N . ALA A 1 92 ? -26.921 -0.817 29.591 1.00 89.12 92 ALA A N 1
ATOM 706 C CA . ALA A 1 92 ? -26.425 0.244 28.742 1.00 89.12 92 ALA A CA 1
ATOM 707 C C . ALA A 1 92 ? -24.927 0.050 28.528 1.00 89.12 92 ALA A C 1
ATOM 709 O O . ALA A 1 92 ? -24.160 -0.199 29.463 1.00 89.12 92 ALA A O 1
ATOM 710 N N . TRP A 1 93 ? -24.486 0.194 27.288 1.00 87.25 93 TRP A N 1
ATOM 711 C CA . TRP A 1 93 ? -23.075 0.322 26.997 1.00 87.25 93 TRP A CA 1
ATOM 712 C C . TRP A 1 93 ? -22.555 1.591 27.662 1.00 87.25 93 TRP A C 1
ATOM 714 O O . TRP A 1 93 ? -22.928 2.706 27.297 1.00 87.25 93 TRP A O 1
ATOM 724 N N . ILE A 1 94 ? -21.677 1.417 28.646 1.00 75.75 94 ILE A N 1
ATOM 725 C CA . ILE A 1 94 ? -21.190 2.511 29.494 1.00 75.75 94 ILE A CA 1
ATOM 726 C C . ILE A 1 94 ? -20.101 3.354 28.819 1.00 75.75 94 ILE A C 1
ATOM 728 O O . ILE A 1 94 ? -19.381 4.071 29.509 1.00 75.75 94 ILE A O 1
ATOM 732 N N . GLY A 1 95 ? -19.949 3.254 27.492 1.00 64.38 95 GLY A N 1
ATOM 733 C CA . GLY A 1 95 ? -19.079 4.119 26.687 1.00 64.38 95 GLY A CA 1
ATOM 734 C C . GLY A 1 95 ? -17.616 4.165 27.131 1.00 64.38 95 GLY A C 1
ATOM 735 O O . GLY A 1 95 ? -16.904 5.096 26.779 1.00 64.38 95 GLY A O 1
ATOM 736 N N . THR A 1 96 ? -17.167 3.193 27.923 1.00 47.66 96 THR A N 1
ATOM 737 C CA . T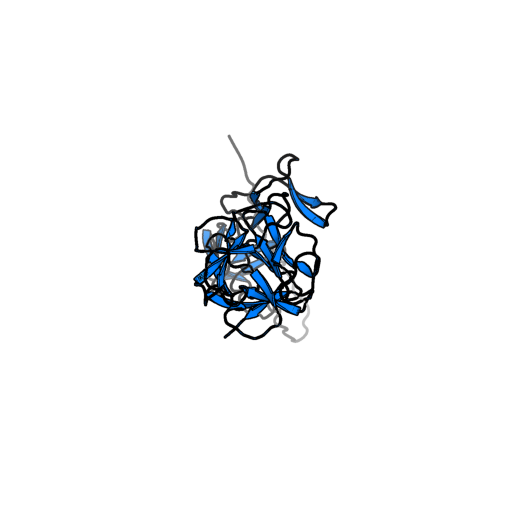HR A 1 96 ? -15.865 3.222 28.582 1.00 47.66 96 THR A CA 1
ATOM 738 C C . THR A 1 96 ? -15.128 1.919 28.301 1.00 47.66 96 THR A C 1
ATOM 740 O O . THR A 1 96 ? -15.327 0.898 28.960 1.00 47.66 96 THR A O 1
ATOM 743 N N . SER A 1 97 ? -14.222 1.963 27.321 1.00 44.22 97 SER A N 1
ATOM 744 C CA . SER A 1 97 ? -12.882 1.486 27.648 1.00 44.22 97 SER A CA 1
ATOM 745 C C . SER A 1 97 ? -12.350 2.408 28.748 1.00 44.22 97 SER A C 1
ATOM 747 O O . SER A 1 97 ? -12.810 3.539 28.901 1.00 44.22 97 SER A O 1
ATOM 749 N N . GLU A 1 98 ? -11.408 1.958 29.558 1.00 44.41 98 GLU A N 1
ATOM 750 C CA . GLU A 1 98 ? -10.530 2.902 30.247 1.00 44.41 98 GLU A CA 1
ATOM 751 C C . GLU A 1 98 ? -9.973 3.833 29.157 1.00 44.41 98 GLU A C 1
ATOM 753 O O . GLU A 1 98 ? -9.221 3.378 28.295 1.00 44.41 98 GLU A O 1
ATOM 758 N N . THR A 1 99 ? -10.480 5.066 29.047 1.00 42.72 99 THR A N 1
ATOM 759 C CA . THR A 1 99 ? -10.302 5.818 27.804 1.00 42.72 99 THR A CA 1
ATOM 760 C C . THR A 1 99 ? -8.873 6.334 27.752 1.00 42.72 99 THR A C 1
ATOM 762 O O . THR A 1 99 ? -8.577 7.412 28.264 1.00 42.72 99 THR A O 1
ATOM 765 N N . ASN A 1 100 ? -8.008 5.604 27.055 1.00 53.78 100 ASN A N 1
ATOM 766 C CA . ASN A 1 100 ? -6.752 6.106 26.497 1.00 53.78 100 ASN A CA 1
ATOM 767 C C . ASN A 1 100 ? -7.002 7.147 25.381 1.00 53.78 100 ASN A C 1
ATOM 769 O O . ASN A 1 100 ? -6.149 7.346 24.516 1.00 53.78 100 ASN A O 1
ATOM 773 N N . ASP A 1 101 ? -8.173 7.795 25.373 1.00 57.50 101 ASP A N 1
ATOM 774 C CA . ASP A 1 101 ? -8.545 8.787 24.382 1.00 57.50 101 ASP A CA 1
ATOM 775 C C . ASP A 1 101 ? -7.575 9.962 24.471 1.00 57.50 101 ASP A C 1
ATOM 777 O O . ASP A 1 101 ? -7.371 10.592 25.517 1.00 57.50 101 ASP A O 1
ATOM 781 N N . THR A 1 102 ? -6.950 10.240 23.338 1.00 74.50 102 THR A N 1
ATOM 782 C CA . THR A 1 102 ? -6.014 11.338 23.195 1.00 74.50 102 THR A CA 1
ATOM 783 C C . THR A 1 102 ? -6.797 12.639 23.310 1.00 74.50 102 THR A C 1
ATOM 785 O O . THR A 1 102 ? -7.733 12.881 22.554 1.00 74.50 102 THR A O 1
ATOM 788 N N . GLN A 1 103 ? -6.433 13.489 24.268 1.00 79.44 103 GLN A N 1
ATOM 789 C CA . GLN A 1 103 ? -7.115 14.766 24.474 1.00 79.44 103 GLN A CA 1
ATOM 790 C C . GLN A 1 103 ? -6.803 15.724 23.321 1.00 79.44 103 GLN A C 1
ATOM 792 O O . GLN A 1 103 ? -5.639 16.052 23.089 1.00 79.44 103 GLN A O 1
ATOM 797 N N . GLY A 1 104 ? -7.830 16.196 22.616 1.00 85.44 104 GLY A N 1
ATOM 798 C CA . GLY A 1 104 ? -7.664 17.127 21.503 1.00 85.44 104 GLY A CA 1
ATOM 799 C C . GLY A 1 104 ? -8.870 17.199 20.572 1.00 85.44 104 GLY A C 1
ATOM 800 O O . GLY A 1 104 ? -9.948 16.696 20.886 1.00 85.44 104 GLY A O 1
ATOM 801 N N . VAL A 1 105 ? -8.690 17.863 19.430 1.00 87.69 105 VAL A N 1
ATOM 802 C CA .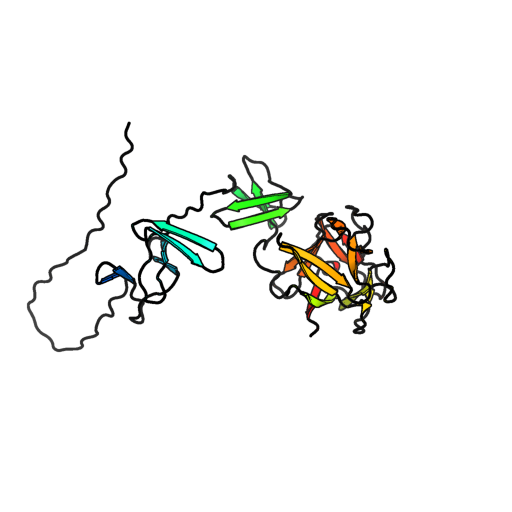 VAL A 1 105 ? -9.741 18.090 18.431 1.00 87.69 105 VAL A CA 1
ATOM 803 C C . VAL A 1 105 ? -9.248 17.795 17.021 1.00 87.69 105 VAL A C 1
ATOM 805 O O . VAL A 1 105 ? -8.144 18.178 16.637 1.00 87.69 105 VAL A O 1
ATOM 808 N N . TRP A 1 106 ? -10.099 17.159 16.221 1.00 89.94 106 TRP A N 1
ATOM 809 C CA . TRP A 1 106 ? -9.885 17.023 14.785 1.00 89.94 106 TRP A CA 1
ATOM 810 C C . TRP A 1 106 ? -10.236 18.327 14.066 1.00 89.94 106 TRP A C 1
ATOM 812 O O . TRP A 1 106 ? -11.297 18.905 14.299 1.00 89.94 106 TRP A O 1
ATOM 822 N N . GLN A 1 107 ? -9.369 18.773 13.160 1.00 90.88 107 GLN A N 1
ATOM 823 C CA . GLN A 1 107 ? -9.613 19.916 12.279 1.00 90.88 107 GLN A CA 1
ATOM 824 C C . GLN A 1 107 ? -9.221 19.569 10.844 1.00 90.88 107 GLN A C 1
ATOM 826 O O . GLN A 1 107 ? -8.273 18.819 10.616 1.00 90.88 107 GLN A O 1
ATOM 831 N N . LYS A 1 108 ? -9.951 20.111 9.868 1.00 86.88 108 LYS A N 1
ATOM 832 C CA . LYS A 1 108 ? -9.656 19.912 8.448 1.00 86.88 108 LYS A CA 1
ATOM 833 C C . LYS A 1 108 ? -8.734 21.029 7.956 1.00 86.88 108 LYS A C 1
ATOM 835 O O . LYS A 1 108 ? -9.084 22.201 8.076 1.00 86.88 108 LYS A O 1
ATOM 840 N N . GLY A 1 109 ? -7.567 20.664 7.434 1.00 80.44 109 GLY A N 1
ATOM 841 C CA . GLY A 1 109 ? -6.592 21.585 6.858 1.00 80.44 109 GLY A CA 1
ATOM 842 C C . GLY A 1 109 ? -7.038 22.156 5.510 1.00 80.44 109 GLY A C 1
ATOM 843 O O . GLY A 1 109 ? -8.005 21.694 4.898 1.00 80.44 109 GLY A O 1
ATOM 844 N N . THR A 1 110 ? -6.307 23.163 5.024 1.00 75.19 110 THR A N 1
ATOM 845 C CA . THR A 1 110 ? -6.538 23.803 3.713 1.00 75.19 110 THR A CA 1
ATOM 846 C C . THR A 1 110 ? -6.258 22.876 2.529 1.00 75.19 110 THR A C 1
ATOM 848 O O . THR A 1 110 ? -6.791 23.085 1.446 1.00 75.19 110 THR A O 1
ATOM 851 N N . ASP A 1 111 ? -5.472 21.825 2.748 1.00 63.91 111 ASP A N 1
ATOM 852 C CA . ASP A 1 111 ? -5.216 20.726 1.815 1.00 63.91 111 ASP A CA 1
ATOM 853 C C . ASP A 1 111 ? -6.354 19.686 1.771 1.00 63.91 111 ASP A C 1
ATOM 855 O O . ASP A 1 111 ? -6.287 18.705 1.033 1.00 63.91 111 ASP A O 1
ATOM 859 N N . GLY A 1 112 ? -7.402 19.876 2.579 1.00 66.38 112 GLY A N 1
ATOM 860 C CA . GLY A 1 112 ? -8.545 18.978 2.665 1.00 66.38 112 GLY A CA 1
ATOM 861 C C . GLY A 1 112 ? -8.327 17.733 3.531 1.00 66.38 112 GLY A C 1
ATOM 862 O O . GLY A 1 112 ? -9.248 16.914 3.612 1.00 66.38 112 GLY A O 1
ATOM 863 N N . ARG A 1 113 ? -7.177 17.587 4.202 1.00 79.56 113 ARG A N 1
ATOM 864 C CA . ARG A 1 113 ? -6.872 16.455 5.095 1.00 79.56 113 ARG A CA 1
ATOM 865 C C . ARG A 1 113 ? -7.229 16.776 6.545 1.00 79.56 113 ARG A C 1
ATOM 867 O O . ARG A 1 113 ? -7.382 17.936 6.915 1.00 79.56 113 ARG A O 1
ATOM 874 N N . TRP A 1 114 ? -7.413 15.750 7.370 1.00 86.12 114 TRP A N 1
ATOM 875 C CA . TRP A 1 114 ? -7.728 15.921 8.793 1.00 86.12 114 TRP A CA 1
ATOM 876 C C . TRP A 1 114 ? -6.459 15.917 9.635 1.00 86.12 114 TRP A C 1
ATOM 878 O O . TRP A 1 114 ? -5.561 15.139 9.362 1.00 86.12 114 TRP A O 1
ATOM 888 N N . TYR A 1 115 ? -6.399 16.746 10.667 1.00 89.44 115 TYR A N 1
ATOM 889 C CA . TYR A 1 115 ? -5.274 16.875 11.590 1.00 89.44 115 TYR A CA 1
ATOM 890 C C . TYR A 1 115 ? -5.803 16.869 13.017 1.00 89.44 115 TYR A C 1
ATOM 892 O O . TYR A 1 115 ? -6.860 17.447 13.284 1.00 89.44 115 TYR A O 1
ATOM 900 N N . PHE A 1 116 ? -5.080 16.236 13.938 1.00 93.50 116 PHE A N 1
ATOM 901 C CA . PHE A 1 116 ? -5.470 16.214 15.344 1.00 93.50 116 PHE A CA 1
ATOM 902 C C . PHE A 1 116 ? -4.653 17.213 16.157 1.00 93.50 116 PHE A C 1
ATOM 904 O O . PHE A 1 116 ? -3.424 17.157 16.159 1.00 93.50 116 PHE A O 1
ATOM 911 N N . TYR A 1 117 ? -5.339 18.111 16.862 1.00 90.12 117 TYR A N 1
ATOM 912 C CA . TYR A 1 117 ? -4.738 19.164 17.669 1.00 90.12 117 TYR A CA 1
ATOM 913 C C . TYR A 1 117 ? -4.887 18.860 19.156 1.00 90.12 117 TYR A C 1
ATOM 915 O O . TYR A 1 117 ? -6.002 18.847 19.675 1.00 90.12 117 TYR A O 1
ATOM 923 N N . GLN A 1 118 ? -3.768 18.715 19.858 1.00 88.50 118 GLN A N 1
ATOM 924 C CA . GLN A 1 118 ? -3.719 18.657 21.315 1.00 88.50 118 GLN A CA 1
ATOM 925 C C . GLN A 1 118 ? -3.192 19.992 21.841 1.00 88.50 118 GLN A C 1
ATOM 927 O O . GLN A 1 118 ? -2.090 20.412 21.495 1.00 88.50 118 GLN A O 1
ATOM 932 N N . SER A 1 119 ? -3.994 20.692 22.647 1.00 84.62 119 SER A N 1
ATOM 933 C CA . SER A 1 119 ? -3.631 22.004 23.215 1.00 84.62 119 SER A CA 1
ATOM 934 C C . SER A 1 119 ? -3.140 23.022 22.168 1.00 84.62 119 SER A C 1
ATOM 936 O O . SER A 1 119 ? -2.229 23.803 22.425 1.00 84.62 119 SER A O 1
ATOM 938 N N . GLY A 1 120 ? -3.730 22.999 20.967 1.00 84.81 120 GLY A N 1
ATOM 939 C CA . GLY A 1 120 ? -3.371 23.893 19.859 1.00 84.81 120 GLY A CA 1
ATOM 940 C C . GLY A 1 120 ? -2.190 23.431 18.996 1.00 84.81 120 GLY A C 1
ATOM 941 O O . GLY A 1 120 ? -1.866 24.105 18.022 1.00 84.81 120 GLY A O 1
ATOM 942 N N . VAL A 1 121 ? -1.583 22.278 19.289 1.00 87.19 121 VAL A N 1
ATOM 943 C CA . VAL A 1 121 ? -0.460 21.712 18.527 1.00 87.19 121 VAL A CA 1
ATOM 944 C C . VAL A 1 121 ? -0.913 20.484 17.743 1.00 87.19 121 VAL A C 1
ATOM 946 O O . VAL A 1 121 ? -1.556 19.598 18.300 1.00 87.19 121 VAL A O 1
ATOM 949 N N . VAL A 1 122 ? -0.551 20.409 16.460 1.00 92.06 122 VAL A N 1
ATOM 950 C CA . VAL A 1 122 ? -0.793 19.219 15.630 1.00 92.06 122 VAL A CA 1
ATOM 951 C C . VAL A 1 122 ? 0.067 18.060 16.121 1.00 92.06 122 VAL A C 1
ATOM 953 O O . VAL A 1 122 ? 1.295 18.170 16.155 1.00 92.06 122 VAL A O 1
ATOM 956 N N . LEU A 1 123 ? -0.569 16.939 16.448 1.00 86.75 123 LEU A N 1
ATOM 957 C CA . LEU A 1 123 ? 0.122 15.690 16.743 1.00 86.75 123 LEU A CA 1
ATOM 958 C C . LEU A 1 123 ? 0.589 15.008 15.453 1.00 86.75 123 LEU A C 1
ATOM 960 O O . LEU A 1 123 ? -0.088 15.046 14.428 1.00 86.75 123 LEU A O 1
ATOM 964 N N . LYS A 1 124 ? 1.776 14.400 15.504 1.00 83.00 124 LYS A N 1
ATOM 965 C CA . LYS A 1 124 ? 2.479 13.810 14.355 1.00 83.00 124 LYS A CA 1
ATOM 966 C C . LYS A 1 124 ? 3.119 12.490 14.765 1.00 83.00 124 LYS A C 1
ATOM 968 O O . LYS A 1 124 ? 3.506 12.354 15.923 1.00 83.00 124 LYS A O 1
ATOM 973 N N . ASN A 1 125 ? 3.279 11.559 13.823 1.00 67.56 125 ASN A N 1
ATOM 974 C CA . ASN A 1 125 ? 3.914 10.248 14.042 1.00 67.56 125 ASN A CA 1
ATOM 975 C C . ASN A 1 125 ? 3.369 9.497 15.271 1.00 67.56 125 ASN A C 1
ATOM 977 O O . ASN A 1 125 ? 4.132 8.911 16.039 1.00 67.56 125 ASN A O 1
ATOM 981 N N . THR A 1 126 ? 2.059 9.556 15.496 1.00 73.12 126 THR A N 1
ATOM 982 C CA . THR A 1 126 ? 1.437 8.965 16.684 1.00 73.12 126 THR A CA 1
ATOM 983 C C . THR A 1 126 ? 0.062 8.386 16.364 1.00 73.12 126 THR A C 1
ATOM 985 O O . THR A 1 126 ? -0.498 8.622 15.290 1.00 73.12 126 THR A O 1
ATOM 988 N N . THR A 1 127 ? -0.473 7.614 17.303 1.00 75.06 127 THR A N 1
ATOM 989 C CA . THR A 1 127 ? -1.853 7.135 17.283 1.00 75.06 127 THR A CA 1
ATOM 990 C C . THR A 1 127 ? -2.711 8.069 18.127 1.00 75.06 127 THR A C 1
ATOM 992 O O . THR A 1 127 ? -2.381 8.377 19.269 1.00 75.06 127 THR A O 1
ATOM 995 N N . ILE A 1 128 ? -3.819 8.510 17.549 1.00 82.00 128 ILE A N 1
ATOM 996 C CA . ILE A 1 128 ? -4.877 9.278 18.190 1.00 82.00 128 ILE A CA 1
ATOM 997 C C . ILE A 1 128 ? -6.006 8.317 18.505 1.00 82.00 128 ILE A C 1
ATOM 999 O O . ILE A 1 128 ? -6.490 7.635 17.609 1.00 82.00 128 ILE A O 1
ATOM 1003 N N . ILE A 1 129 ? -6.454 8.285 19.749 1.00 71.81 129 ILE A N 1
ATOM 1004 C CA . ILE A 1 129 ? -7.634 7.511 20.126 1.00 71.81 129 ILE A CA 1
ATOM 1005 C C . ILE A 1 129 ? -8.764 8.499 20.405 1.00 71.81 129 ILE A C 1
ATOM 1007 O O . ILE A 1 129 ? -8.612 9.366 21.260 1.00 71.81 129 ILE A O 1
ATOM 1011 N N . THR A 1 130 ? -9.872 8.426 19.668 1.00 65.50 130 THR A N 1
ATOM 1012 C CA . THR A 1 130 ? -11.078 9.216 19.976 1.00 65.50 130 THR A CA 1
ATOM 1013 C C . THR A 1 130 ? -12.312 8.347 19.892 1.00 65.50 130 THR A C 1
ATOM 1015 O O . THR A 1 130 ? -12.514 7.669 18.884 1.00 65.50 130 THR A O 1
ATOM 1018 N N . ASN A 1 131 ? -13.161 8.402 20.917 1.00 59.38 131 ASN A N 1
ATOM 1019 C CA . ASN A 1 131 ? -14.322 7.528 21.068 1.00 59.38 131 ASN A CA 1
ATOM 1020 C C . ASN A 1 131 ? -13.928 6.040 21.019 1.00 59.38 131 ASN A C 1
ATOM 1022 O O . ASN A 1 131 ? -14.655 5.224 20.450 1.00 59.38 131 ASN A O 1
ATOM 1026 N N . GLY A 1 132 ? -12.746 5.696 21.550 1.00 52.31 132 GLY A N 1
ATOM 1027 C CA . GLY A 1 132 ? -12.203 4.337 21.497 1.00 52.31 132 GLY A CA 1
ATOM 1028 C C . GLY A 1 132 ? -11.782 3.849 20.104 1.00 52.31 132 GLY A C 1
ATOM 1029 O O . GLY A 1 132 ? -11.496 2.664 19.949 1.00 52.31 132 GLY A O 1
ATOM 1030 N N . ILE A 1 133 ? -11.749 4.725 19.093 1.00 54.53 133 ILE A N 1
ATOM 1031 C CA . ILE A 1 133 ? -11.263 4.411 17.743 1.00 54.53 133 ILE A CA 1
ATOM 1032 C C . ILE A 1 133 ? -9.841 4.943 17.601 1.00 54.53 133 ILE A C 1
ATOM 1034 O O . ILE A 1 133 ? -9.589 6.110 17.896 1.00 54.53 133 ILE A O 1
ATOM 1038 N N . GLU A 1 134 ? -8.928 4.096 17.129 1.00 65.50 134 GLU A N 1
ATOM 1039 C CA . GLU A 1 134 ? -7.550 4.474 16.824 1.00 65.50 134 GLU A CA 1
ATOM 1040 C C . GLU A 1 134 ? -7.433 5.069 15.416 1.00 65.50 134 GLU A C 1
ATOM 1042 O O . GLU A 1 134 ? -7.923 4.522 14.431 1.00 65.50 134 GLU A O 1
ATOM 1047 N N . TYR A 1 135 ? -6.721 6.181 15.314 1.00 71.94 135 TYR A N 1
ATOM 1048 C CA . TYR A 1 135 ? -6.427 6.892 14.083 1.00 71.94 135 TYR A CA 1
ATOM 1049 C C . TYR A 1 135 ? -4.932 7.187 14.068 1.00 71.94 135 TYR A C 1
ATOM 1051 O O . TYR A 1 135 ? -4.434 7.874 14.956 1.00 71.94 135 TYR A O 1
ATOM 1059 N N . LYS A 1 136 ? -4.185 6.718 13.069 1.00 74.00 136 LYS A N 1
ATOM 1060 C CA . LYS A 1 136 ? -2.779 7.124 12.942 1.00 74.00 136 LYS A CA 1
ATOM 1061 C C . LYS A 1 136 ? -2.662 8.450 12.206 1.00 74.00 136 LYS A C 1
ATOM 1063 O O . LYS A 1 136 ? -3.378 8.696 11.236 1.00 74.00 136 LYS A O 1
ATOM 1068 N N . VAL A 1 137 ? -1.750 9.294 12.672 1.00 76.06 137 VAL A N 1
ATOM 1069 C CA . VAL A 1 137 ? -1.363 10.541 12.006 1.00 76.06 137 VAL A CA 1
ATOM 1070 C C . VAL A 1 137 ? 0.089 10.449 11.545 1.00 76.06 137 VAL A C 1
ATOM 1072 O O . VAL A 1 137 ? 0.958 9.978 12.283 1.00 76.06 137 VAL A O 1
ATOM 1075 N N . GLY A 1 138 ? 0.344 10.874 10.308 1.00 67.25 138 GLY A N 1
ATOM 1076 C CA . GLY A 1 138 ? 1.651 10.787 9.659 1.00 67.25 138 GLY A CA 1
ATOM 1077 C C . GLY A 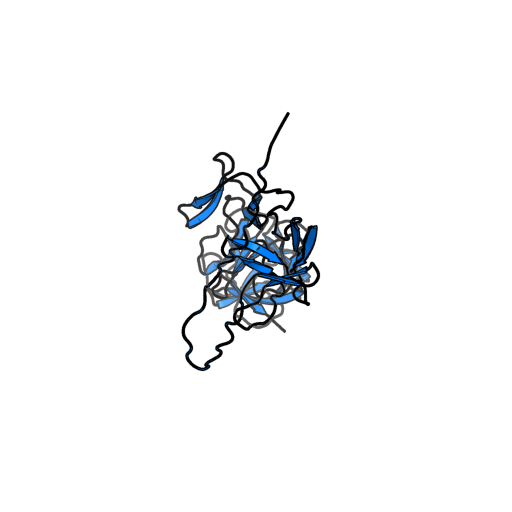1 138 ? 2.672 11.803 10.174 1.00 67.25 138 GLY A C 1
ATOM 1078 O O . GLY A 1 138 ? 2.437 12.547 11.131 1.00 67.25 138 GLY A O 1
ATOM 1079 N N . SER A 1 139 ? 3.826 11.854 9.512 1.00 68.12 139 SER A N 1
ATOM 1080 C CA . SER A 1 139 ? 4.928 12.775 9.833 1.00 68.12 139 SER A CA 1
ATOM 1081 C C . SER A 1 139 ? 4.598 14.243 9.567 1.00 68.12 139 SER A C 1
ATOM 1083 O O . SER A 1 139 ? 5.167 15.137 10.195 1.00 68.12 139 SER A O 1
ATOM 1085 N N . ASP A 1 140 ? 3.640 14.501 8.687 1.00 68.44 140 ASP A N 1
ATOM 1086 C CA . ASP A 1 140 ? 3.053 15.814 8.447 1.00 68.44 140 ASP A CA 1
ATOM 1087 C C . ASP A 1 140 ? 1.882 16.134 9.395 1.00 68.44 140 ASP A C 1
ATOM 1089 O O . ASP A 1 140 ? 1.467 17.289 9.479 1.00 68.44 140 ASP A O 1
ATOM 1093 N N . GLY A 1 141 ? 1.418 15.155 10.178 1.00 78.06 141 GLY A N 1
ATOM 1094 C CA . GLY A 1 141 ? 0.298 15.267 11.116 1.00 78.06 141 GLY A CA 1
ATOM 1095 C C . GLY A 1 141 ? -1.069 14.991 10.505 1.00 78.06 141 GLY A C 1
ATOM 1096 O O . GLY A 1 141 ? -2.075 15.057 11.214 1.00 78.06 141 GLY A O 1
ATOM 1097 N N . ALA A 1 142 ? -1.120 14.679 9.210 1.00 81.31 142 ALA A N 1
ATOM 1098 C CA . ALA A 1 142 ? -2.369 14.340 8.561 1.00 81.31 142 ALA A CA 1
ATOM 1099 C C . ALA A 1 142 ? -2.839 12.959 9.027 1.00 81.31 142 ALA A C 1
ATOM 1101 O O . ALA A 1 142 ? -2.057 12.013 9.146 1.00 81.31 142 ALA A O 1
ATOM 1102 N N . TRP A 1 143 ? -4.137 12.843 9.270 1.00 82.50 143 TRP A N 1
ATOM 1103 C CA . TRP A 1 143 ? -4.824 11.588 9.488 1.00 82.50 143 TRP A CA 1
ATOM 1104 C C . TRP A 1 143 ? -4.593 10.669 8.301 1.00 82.50 143 TRP A C 1
ATOM 1106 O O . TRP A 1 143 ? -4.953 10.978 7.162 1.00 82.50 143 TRP A O 1
ATOM 1116 N N . ILE A 1 144 ? -4.041 9.506 8.602 1.00 72.62 144 ILE A N 1
ATOM 1117 C CA . ILE A 1 144 ? -3.945 8.399 7.675 1.00 72.62 144 ILE A CA 1
ATOM 1118 C C . ILE A 1 144 ? -5.310 7.716 7.700 1.00 72.62 144 ILE A C 1
ATOM 1120 O O . ILE A 1 144 ? -5.619 6.909 8.582 1.00 72.62 144 ILE A O 1
ATOM 1124 N N . GLN A 1 145 ? -6.169 8.107 6.762 1.00 55.50 145 GLN A N 1
ATOM 1125 C CA . GLN A 1 145 ? -7.484 7.503 6.612 1.00 55.50 145 GLN A CA 1
ATOM 1126 C C . GLN A 1 145 ? -7.338 5.987 6.406 1.00 55.50 145 GLN A C 1
ATOM 1128 O O . GLN A 1 145 ? -6.704 5.554 5.448 1.00 55.50 145 GLN A O 1
ATOM 1133 N N . ASN A 1 146 ? -7.957 5.210 7.307 1.00 51.03 146 ASN A N 1
ATOM 1134 C CA . ASN A 1 146 ? -7.917 3.742 7.412 1.00 51.03 146 ASN A CA 1
ATOM 1135 C C . ASN A 1 146 ? -6.673 3.134 8.076 1.00 51.03 146 ASN A C 1
ATOM 1137 O O . ASN A 1 146 ? -6.037 2.239 7.527 1.00 51.03 146 ASN A O 1
ATOM 1141 N N . TYR A 1 147 ? -6.417 3.514 9.325 1.00 39.41 147 TYR A N 1
ATOM 1142 C CA . TYR A 1 147 ? -5.789 2.590 10.265 1.00 39.41 147 TYR A CA 1
ATOM 1143 C C . TYR A 1 147 ? -6.885 1.779 10.964 1.00 39.41 147 TYR A C 1
ATOM 1145 O O . TYR A 1 147 ? -7.728 2.350 11.644 1.00 39.41 147 TYR A O 1
ATOM 1153 N N . GLY A 1 148 ? -6.936 0.466 10.720 1.00 36.44 148 GLY A N 1
ATOM 1154 C CA . GLY A 1 148 ? -7.927 -0.439 11.325 1.00 36.44 148 GLY A CA 1
ATOM 1155 C C . GLY A 1 148 ? -8.955 -1.057 10.371 1.00 36.44 148 GLY A C 1
ATOM 1156 O O . GLY A 1 148 ? -9.800 -1.832 10.804 1.00 36.44 148 GLY A O 1
ATOM 1157 N N . SER A 1 149 ? -8.863 -0.803 9.066 1.00 37.78 149 SER A N 1
ATOM 1158 C CA . SER A 1 149 ? -9.375 -1.755 8.079 1.00 37.78 149 SER A CA 1
ATOM 1159 C C . SER A 1 149 ? -8.205 -2.157 7.202 1.00 37.78 149 SER A C 1
ATOM 1161 O O . SER A 1 149 ? -7.486 -1.299 6.696 1.00 37.78 149 SER A O 1
ATOM 1163 N N . THR A 1 150 ? -7.980 -3.465 7.084 1.00 39.78 150 THR A N 1
ATOM 1164 C CA . THR A 1 150 ? -7.248 -4.075 5.972 1.00 39.78 150 THR A CA 1
ATOM 1165 C C . THR A 1 150 ? -7.424 -3.217 4.729 1.00 39.78 150 THR A C 1
ATOM 1167 O O . THR A 1 150 ? -8.557 -2.831 4.434 1.00 39.78 150 THR A O 1
ATOM 1170 N N . ALA A 1 151 ? -6.337 -2.892 4.021 1.00 52.66 151 ALA A N 1
ATOM 1171 C CA . ALA A 1 151 ? -6.421 -2.291 2.696 1.00 52.66 151 ALA A CA 1
ATOM 1172 C C . ALA A 1 151 ? -7.511 -3.047 1.928 1.00 52.66 151 ALA A C 1
ATOM 1174 O O . ALA A 1 151 ? -7.340 -4.225 1.632 1.00 52.66 151 ALA A O 1
ATOM 1175 N N . LYS A 1 152 ? -8.699 -2.445 1.782 1.00 56.22 152 LYS A N 1
ATOM 1176 C CA . LYS A 1 152 ? -9.926 -3.194 1.483 1.00 56.22 152 LYS A CA 1
ATOM 1177 C C . LYS A 1 152 ? -9.697 -3.968 0.185 1.00 56.22 152 LYS A C 1
ATOM 1179 O O . LYS A 1 152 ? -9.506 -3.333 -0.845 1.00 56.22 152 LYS A O 1
ATOM 1184 N N . GLY A 1 153 ? -9.658 -5.302 0.241 1.00 69.62 153 GLY A N 1
ATOM 1185 C CA . GLY A 1 153 ? -9.348 -6.167 -0.911 1.00 69.62 153 GLY A CA 1
ATOM 1186 C C . GLY A 1 153 ? -7.897 -6.673 -1.037 1.00 69.62 153 GLY A C 1
ATOM 1187 O O . GLY A 1 153 ? -7.611 -7.413 -1.975 1.00 69.62 153 GLY A O 1
ATOM 1188 N N . VAL A 1 154 ? -6.995 -6.333 -0.112 1.00 84.25 154 VAL A N 1
ATOM 1189 C CA . VAL A 1 154 ? -5.627 -6.875 -0.040 1.00 84.25 154 VAL A CA 1
ATOM 1190 C C . VAL A 1 154 ? -5.568 -7.972 1.019 1.00 84.25 154 VAL A C 1
ATOM 1192 O O . VAL A 1 154 ? -5.895 -7.755 2.184 1.00 84.25 154 VAL A O 1
ATOM 1195 N N . GLU A 1 155 ? -5.152 -9.159 0.603 1.00 86.19 155 GLU A N 1
ATOM 1196 C CA . GLU A 1 155 ? -5.062 -10.369 1.407 1.00 86.19 155 GLU A CA 1
ATOM 1197 C C . GLU A 1 155 ? -3.593 -10.653 1.719 1.00 86.19 155 GLU A C 1
ATOM 1199 O O . GLU A 1 155 ? -2.765 -10.787 0.817 1.00 86.19 155 GLU A O 1
ATOM 1204 N N . SER A 1 156 ? -3.268 -10.731 3.009 1.00 88.19 156 SER A N 1
ATOM 1205 C CA . SER A 1 156 ? -1.917 -11.071 3.457 1.00 88.19 156 SER A CA 1
ATOM 1206 C C . SER A 1 156 ? -1.540 -12.477 2.983 1.00 88.19 156 SER A C 1
ATOM 1208 O O . SER A 1 156 ? -2.302 -13.424 3.163 1.00 88.19 156 SER A O 1
ATOM 1210 N N . GLY A 1 157 ? -0.360 -12.613 2.386 1.00 89.12 157 GLY A N 1
ATOM 1211 C CA . GLY A 1 157 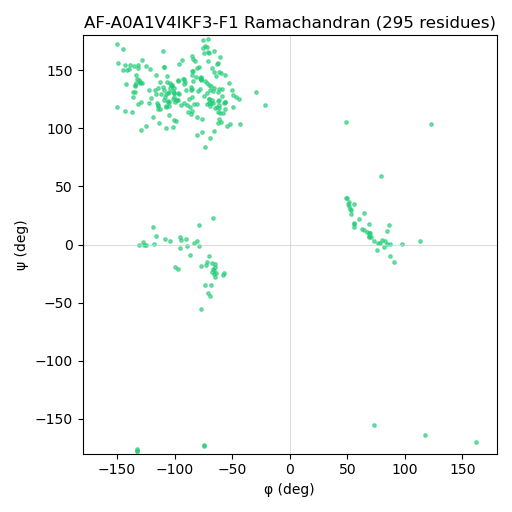? 0.145 -13.846 1.787 1.00 89.12 157 GLY A CA 1
ATOM 1212 C C . GLY A 1 157 ? -0.274 -14.066 0.331 1.00 89.12 157 GLY A C 1
ATOM 1213 O O . GLY A 1 157 ? 0.288 -14.950 -0.312 1.00 89.12 157 GLY A O 1
ATOM 1214 N N . ALA A 1 158 ? -1.197 -13.271 -0.220 1.00 93.31 158 ALA A N 1
ATOM 1215 C CA . ALA A 1 158 ? -1.562 -13.369 -1.630 1.00 93.31 158 ALA A CA 1
ATOM 1216 C C . ALA A 1 158 ? -0.554 -12.638 -2.535 1.00 93.31 158 ALA A C 1
ATOM 1218 O O . ALA A 1 158 ? 0.094 -11.663 -2.138 1.00 93.31 158 ALA A O 1
ATOM 1219 N N . THR A 1 159 ? -0.431 -13.114 -3.776 1.00 97.06 159 THR A N 1
ATOM 1220 C CA . THR A 1 159 ? 0.420 -12.517 -4.812 1.00 97.06 159 THR A CA 1
ATOM 1221 C C . THR A 1 159 ? -0.398 -11.617 -5.732 1.00 97.06 159 THR A C 1
ATOM 1223 O O . THR A 1 159 ? -1.528 -11.936 -6.093 1.00 97.06 159 THR A O 1
ATOM 1226 N N . TYR A 1 160 ? 0.183 -10.488 -6.129 1.00 98.31 160 TYR A N 1
ATOM 1227 C CA . TYR A 1 160 ? -0.454 -9.463 -6.949 1.00 98.31 160 TYR A CA 1
ATOM 1228 C C . TYR A 1 160 ? 0.443 -9.040 -8.113 1.00 98.31 160 TYR A C 1
ATOM 1230 O O . TYR A 1 160 ? 1.669 -9.090 -8.004 1.00 98.31 160 TYR A O 1
ATOM 1238 N N . LYS A 1 161 ? -0.175 -8.551 -9.191 1.00 98.31 161 LYS A N 1
ATOM 1239 C CA . LYS A 1 161 ? 0.435 -7.545 -10.069 1.00 98.31 161 LYS A CA 1
ATOM 1240 C C . LYS A 1 161 ? 0.049 -6.162 -9.563 1.00 98.31 161 LYS A C 1
ATOM 1242 O O . LYS A 1 161 ? -1.099 -5.947 -9.168 1.00 98.31 161 LYS A O 1
ATOM 1247 N N . ILE A 1 162 ? 0.992 -5.229 -9.590 1.00 98.75 162 ILE A N 1
ATOM 1248 C CA . ILE A 1 162 ? 0.785 -3.853 -9.132 1.00 98.75 162 ILE A CA 1
ATOM 1249 C C . ILE A 1 162 ? 0.884 -2.955 -10.359 1.00 98.75 162 ILE A C 1
ATOM 1251 O O . ILE A 1 162 ? 1.965 -2.767 -10.901 1.00 98.75 162 ILE A O 1
ATOM 1255 N N . ILE A 1 163 ? -0.257 -2.467 -10.842 1.00 98.75 163 ILE A N 1
ATOM 1256 C CA . ILE A 1 163 ? -0.364 -1.769 -12.128 1.00 98.75 163 ILE A CA 1
ATOM 1257 C C . ILE A 1 163 ? -0.506 -0.271 -11.889 1.00 98.75 163 ILE A C 1
ATOM 1259 O O . ILE A 1 163 ? -1.448 0.158 -11.219 1.00 98.75 163 ILE A O 1
ATOM 1263 N N . ASN A 1 164 ? 0.393 0.533 -12.443 1.00 98.81 164 ASN A N 1
ATOM 1264 C CA . ASN A 1 164 ? 0.301 1.982 -12.351 1.00 98.81 164 ASN A CA 1
ATOM 1265 C C . ASN A 1 164 ? -0.898 2.503 -13.156 1.00 98.81 164 ASN A C 1
ATOM 1267 O O . ASN A 1 164 ? -1.139 2.083 -14.288 1.00 98.81 164 ASN A O 1
ATOM 1271 N N . VAL A 1 165 ? -1.654 3.440 -12.588 1.00 98.25 165 VAL A N 1
ATOM 1272 C CA . VAL A 1 165 ? -2.841 4.011 -13.241 1.00 98.25 165 VAL A CA 1
ATOM 1273 C C . VAL A 1 165 ? -2.468 4.968 -14.373 1.00 98.25 165 VAL A C 1
ATOM 1275 O O . VAL A 1 165 ? -3.190 5.023 -15.364 1.00 98.25 165 VAL A O 1
ATOM 1278 N N . GLY A 1 166 ? -1.373 5.721 -14.239 1.00 97.06 166 GLY A N 1
ATOM 1279 C CA . GLY A 1 166 ? -0.932 6.694 -15.239 1.00 97.06 166 GLY A CA 1
ATOM 1280 C C . GLY A 1 166 ? -0.422 6.049 -16.524 1.00 97.06 166 GLY A C 1
ATOM 1281 O O . GLY A 1 166 ? -0.795 6.482 -17.610 1.00 97.06 166 GLY A O 1
ATOM 1282 N N . SER A 1 167 ? 0.390 4.998 -16.402 1.00 98.50 167 SER A N 1
ATOM 1283 C CA . SER A 1 167 ? 1.018 4.328 -17.549 1.00 98.50 167 SER A CA 1
ATOM 1284 C C . SER A 1 167 ? 0.316 3.044 -17.999 1.00 98.50 167 SER A C 1
ATOM 1286 O O . SER A 1 167 ? 0.555 2.576 -19.113 1.00 98.50 167 SER A O 1
ATOM 1288 N N . GLY A 1 168 ? -0.505 2.434 -17.136 1.00 98.56 168 GLY A N 1
ATOM 1289 C CA . GLY A 1 168 ? -1.074 1.101 -17.353 1.00 98.56 168 GLY A CA 1
ATOM 1290 C C . GLY A 1 168 ? -0.059 -0.045 -17.244 1.00 98.56 168 GLY A C 1
ATOM 1291 O O . GLY A 1 168 ? -0.410 -1.184 -17.544 1.00 98.56 168 GLY A O 1
ATOM 1292 N N . LYS A 1 169 ? 1.185 0.238 -16.836 1.00 98.88 169 LYS A N 1
ATOM 1293 C CA . LYS A 1 169 ? 2.295 -0.723 -16.764 1.00 98.88 169 LYS A CA 1
ATOM 1294 C C . LYS A 1 169 ? 2.463 -1.311 -15.365 1.00 98.88 169 LYS A C 1
ATOM 1296 O O . LYS A 1 169 ? 2.036 -0.712 -14.376 1.00 98.88 169 LYS A O 1
ATOM 1301 N N . ALA A 1 170 ? 3.053 -2.498 -15.291 1.00 98.88 170 ALA A N 1
ATOM 1302 C CA . ALA A 1 170 ? 3.275 -3.224 -14.048 1.00 98.88 170 ALA A CA 1
ATOM 1303 C C . ALA A 1 170 ? 4.563 -2.768 -13.354 1.00 98.88 170 ALA A C 1
ATOM 1305 O O . ALA A 1 170 ? 5.538 -2.451 -14.025 1.00 98.88 170 ALA A O 1
ATOM 1306 N N . LEU A 1 171 ? 4.557 -2.777 -12.020 1.00 98.94 171 LEU A N 1
ATOM 1307 C CA . LEU A 1 171 ? 5.749 -2.665 -11.183 1.00 98.94 171 LEU A CA 1
ATOM 1308 C C . LEU A 1 171 ? 6.640 -3.896 -11.402 1.00 98.94 171 LEU A C 1
ATOM 1310 O O . LEU A 1 171 ? 6.216 -5.016 -11.097 1.00 98.94 171 LEU A O 1
ATOM 1314 N N . ASP A 1 172 ? 7.845 -3.683 -11.914 1.00 98.88 172 ASP A N 1
ATOM 1315 C CA . ASP A 1 172 ? 8.721 -4.712 -12.472 1.00 98.88 172 ASP A CA 1
ATOM 1316 C C . ASP A 1 172 ? 10.117 -4.640 -11.838 1.00 98.88 172 ASP A C 1
ATOM 1318 O O . ASP A 1 172 ? 10.647 -3.562 -11.575 1.00 98.88 172 ASP A O 1
ATOM 1322 N N . VAL A 1 173 ? 10.699 -5.803 -11.547 1.00 98.88 173 VAL A N 1
ATOM 1323 C CA . VAL A 1 173 ? 12.105 -5.922 -11.152 1.00 98.88 173 VAL A CA 1
ATOM 1324 C C . VAL A 1 173 ? 12.946 -6.001 -12.419 1.00 98.88 173 VAL A C 1
ATOM 1326 O O . VAL A 1 173 ? 12.864 -7.004 -13.131 1.00 98.88 173 VAL A O 1
ATOM 1329 N N . TYR A 1 174 ? 13.798 -5.000 -12.656 1.00 98.44 174 TYR A N 1
ATOM 1330 C CA . TYR A 1 174 ? 14.566 -4.873 -13.894 1.00 98.44 174 TYR A CA 1
ATOM 1331 C C . TYR A 1 174 ? 15.234 -6.192 -14.307 1.00 98.44 174 TYR A C 1
ATOM 1333 O O . TYR A 1 174 ? 15.932 -6.844 -13.525 1.00 98.44 174 TYR A O 1
ATOM 1341 N N . ALA A 1 175 ? 14.990 -6.595 -15.558 1.00 96.19 175 ALA A N 1
ATOM 1342 C CA . ALA A 1 175 ? 15.494 -7.830 -16.167 1.00 96.19 175 ALA A CA 1
ATOM 1343 C C . ALA A 1 175 ? 15.155 -9.130 -15.402 1.00 96.19 175 ALA A C 1
ATOM 1345 O O . ALA A 1 175 ? 15.762 -10.176 -15.646 1.00 96.19 175 ALA A O 1
ATOM 1346 N N . ALA A 1 176 ? 14.164 -9.093 -14.505 1.00 96.88 176 ALA A N 1
ATOM 1347 C CA . ALA A 1 176 ? 13.830 -10.176 -13.588 1.00 96.88 176 ALA A CA 1
ATOM 1348 C C . ALA A 1 176 ? 15.032 -10.656 -12.753 1.00 96.88 176 ALA A C 1
ATOM 1350 O O . ALA A 1 176 ? 15.113 -11.849 -12.432 1.00 96.88 176 ALA A O 1
ATOM 1351 N N . ASP A 1 177 ? 15.976 -9.765 -12.465 1.00 98.44 177 ASP A N 1
ATOM 1352 C CA . ASP A 1 177 ? 17.180 -10.081 -11.706 1.00 98.44 177 ASP A CA 1
ATOM 1353 C C . ASP A 1 177 ? 16.839 -10.354 -10.226 1.00 98.44 177 ASP A C 1
ATOM 1355 O O . ASP A 1 177 ? 15.720 -10.132 -9.748 1.00 98.44 177 ASP A O 1
ATOM 1359 N N . THR A 1 178 ? 17.781 -10.945 -9.502 1.00 98.56 178 THR A N 1
ATOM 1360 C CA . THR A 1 178 ? 17.607 -11.364 -8.113 1.00 98.56 178 THR A CA 1
ATOM 1361 C C . THR A 1 178 ? 18.645 -10.786 -7.173 1.00 98.56 178 THR A C 1
ATOM 1363 O O . THR A 1 178 ? 18.576 -11.077 -5.979 1.00 98.56 178 THR A O 1
ATOM 1366 N N . ASP A 1 179 ? 19.581 -9.987 -7.668 1.00 98.75 179 ASP A N 1
ATOM 1367 C CA . ASP A 1 179 ? 20.602 -9.363 -6.841 1.00 98.75 179 ASP A CA 1
ATOM 1368 C C . ASP A 1 179 ? 20.020 -8.254 -5.949 1.00 98.75 179 ASP A C 1
ATOM 1370 O O . ASP A 1 179 ? 18.920 -7.737 -6.148 1.00 98.75 179 ASP A O 1
ATOM 1374 N N . ASN A 1 180 ? 20.732 -7.937 -4.868 1.00 98.62 180 ASN A N 1
ATOM 1375 C CA . ASN A 1 180 ? 20.399 -6.756 -4.073 1.00 98.62 180 ASN A CA 1
ATOM 1376 C C . ASN A 1 180 ? 20.642 -5.499 -4.912 1.00 98.62 180 ASN A C 1
ATOM 1378 O O . ASN A 1 180 ? 21.598 -5.460 -5.684 1.00 98.62 180 ASN A O 1
ATOM 1382 N N . PHE A 1 181 ? 19.842 -4.459 -4.674 1.00 98.38 181 PHE A N 1
ATOM 1383 C CA . PHE A 1 181 ? 19.911 -3.176 -5.381 1.00 98.38 181 PHE A CA 1
ATOM 1384 C C . PHE A 1 181 ? 19.477 -3.237 -6.852 1.00 98.38 181 PHE A C 1
ATOM 1386 O O . PHE A 1 181 ? 19.609 -2.240 -7.564 1.00 98.38 181 PHE A O 1
ATOM 1393 N N . THR A 1 182 ? 18.942 -4.369 -7.327 1.00 98.81 182 THR A N 1
ATOM 1394 C CA . THR A 1 182 ? 18.303 -4.413 -8.645 1.00 98.81 182 THR A CA 1
ATOM 1395 C C . THR A 1 182 ? 17.150 -3.414 -8.668 1.00 98.81 182 THR A C 1
ATOM 1397 O O . THR A 1 182 ? 16.275 -3.430 -7.801 1.00 98.81 182 THR A O 1
ATOM 1400 N N . ASN A 1 183 ? 17.163 -2.554 -9.682 1.00 98.88 183 ASN A N 1
ATOM 1401 C CA . ASN A 1 183 ? 16.196 -1.482 -9.837 1.00 98.88 183 ASN A CA 1
ATOM 1402 C C . ASN A 1 183 ? 14.759 -1.999 -9.983 1.00 98.88 183 ASN A C 1
ATOM 1404 O O . ASN A 1 183 ? 14.529 -3.048 -10.590 1.00 98.88 183 ASN A O 1
ATOM 1408 N N . VAL A 1 184 ? 13.800 -1.217 -9.490 1.00 98.88 184 VAL A N 1
ATOM 1409 C CA . VAL A 1 184 ? 12.380 -1.414 -9.775 1.00 98.88 184 VAL A CA 1
ATOM 1410 C C . VAL A 1 184 ? 11.902 -0.318 -10.722 1.00 98.88 184 VAL A C 1
ATOM 1412 O O . VAL A 1 184 ? 12.115 0.873 -10.499 1.00 98.88 184 VAL A O 1
ATOM 1415 N N . ASP A 1 185 ? 11.245 -0.724 -11.798 1.00 98.88 185 ASP A N 1
ATOM 1416 C CA . ASP A 1 185 ? 10.719 0.164 -12.827 1.00 98.88 185 ASP A CA 1
ATOM 1417 C C . ASP A 1 185 ? 9.274 -0.198 -13.182 1.00 98.88 185 ASP A C 1
ATOM 1419 O O . ASP A 1 185 ? 8.633 -1.026 -12.526 1.00 98.88 185 ASP A O 1
ATOM 1423 N N . ILE A 1 186 ? 8.716 0.493 -14.176 1.00 98.94 186 ILE A N 1
ATOM 1424 C CA . ILE A 1 186 ? 7.490 0.050 -14.827 1.00 98.94 186 ILE A CA 1
ATOM 1425 C C . ILE A 1 186 ? 7.779 -0.595 -16.179 1.00 98.94 186 ILE A C 1
ATOM 1427 O O . ILE A 1 186 ? 8.502 -0.053 -17.020 1.00 98.94 186 ILE A O 1
ATOM 1431 N N . TYR A 1 187 ? 7.104 -1.709 -16.438 1.00 98.81 187 TYR A N 1
ATOM 1432 C CA . TYR A 1 187 ? 7.196 -2.424 -17.702 1.00 98.81 187 TYR A CA 1
ATOM 1433 C C . TYR A 1 187 ? 5.823 -2.913 -18.170 1.00 98.81 187 TYR A C 1
ATOM 1435 O O . TYR A 1 187 ? 4.891 -3.091 -17.382 1.00 98.81 187 TYR A O 1
ATOM 1443 N N . GLU A 1 188 ? 5.671 -3.095 -19.479 1.00 98.69 188 GLU A N 1
ATOM 1444 C CA . GLU A 1 188 ? 4.480 -3.694 -20.077 1.00 98.69 188 GLU A CA 1
ATOM 1445 C C . GLU A 1 188 ? 4.113 -5.017 -19.388 1.00 98.69 188 GLU A C 1
ATOM 1447 O O . GLU A 1 188 ? 4.971 -5.865 -19.145 1.00 98.69 188 GLU A O 1
ATOM 1452 N N . ASP A 1 189 ? 2.834 -5.191 -19.050 1.00 97.88 189 ASP A N 1
ATOM 1453 C CA . ASP A 1 189 ? 2.356 -6.379 -18.344 1.00 97.88 189 ASP A CA 1
ATOM 1454 C C . ASP A 1 189 ? 2.576 -7.635 -19.199 1.00 97.88 189 ASP A C 1
ATOM 1456 O O . ASP A 1 189 ? 1.871 -7.891 -20.175 1.00 97.88 189 ASP A O 1
ATOM 1460 N N . ASN A 1 190 ? 3.584 -8.413 -18.819 1.00 96.88 190 ASN A N 1
ATOM 1461 C CA . ASN A 1 190 ? 4.055 -9.589 -19.539 1.00 96.88 190 ASN A CA 1
ATOM 1462 C C . ASN A 1 190 ? 3.873 -10.874 -18.714 1.00 96.88 190 ASN A C 1
ATOM 1464 O O . ASN A 1 190 ? 4.323 -11.944 -19.121 1.00 96.88 190 ASN A O 1
ATOM 1468 N N . ASN A 1 191 ? 3.199 -10.782 -17.559 1.00 93.88 191 ASN A N 1
ATOM 1469 C CA . ASN A 1 191 ? 2.956 -11.877 -16.614 1.00 93.88 191 ASN A CA 1
ATOM 1470 C C . ASN A 1 191 ? 4.217 -12.603 -16.101 1.00 93.88 191 ASN A C 1
ATOM 1472 O O . ASN A 1 191 ? 4.095 -13.689 -15.513 1.00 93.88 191 ASN A O 1
ATOM 1476 N N . SER A 1 192 ? 5.410 -12.030 -16.284 1.00 97.06 192 SER A N 1
ATOM 1477 C CA . SER A 1 192 ? 6.657 -12.606 -15.780 1.00 97.06 192 SER A CA 1
ATOM 1478 C C . SER A 1 192 ? 6.687 -12.627 -14.250 1.00 97.06 192 SER A C 1
ATOM 1480 O O . SER A 1 192 ? 5.880 -11.992 -13.569 1.00 97.06 192 SER A O 1
ATOM 1482 N N . GLU A 1 193 ? 7.628 -13.371 -13.672 1.00 96.88 193 GLU A N 1
ATOM 1483 C CA . GLU A 1 193 ? 7.812 -13.377 -12.218 1.00 96.88 193 GLU A CA 1
ATOM 1484 C C . GLU A 1 193 ? 8.420 -12.071 -11.674 1.00 96.88 193 GLU A C 1
ATOM 1486 O O . GLU A 1 193 ? 8.320 -11.818 -10.474 1.00 96.88 193 GLU A O 1
ATOM 1491 N N . ALA A 1 194 ? 8.996 -11.219 -12.532 1.00 98.38 194 ALA A N 1
ATOM 1492 C CA . ALA A 1 194 ? 9.472 -9.884 -12.153 1.00 98.38 194 ALA A CA 1
ATOM 1493 C C . ALA A 1 194 ? 8.327 -8.958 -11.716 1.00 98.38 194 ALA A C 1
ATOM 1495 O O . ALA A 1 194 ? 8.518 -8.089 -10.874 1.00 98.38 194 ALA A O 1
ATOM 1496 N N . GLN A 1 195 ? 7.120 -9.196 -12.240 1.00 98.81 195 GLN A N 1
ATOM 1497 C CA . GLN A 1 195 ? 5.932 -8.357 -12.037 1.00 98.81 195 GLN A CA 1
ATOM 1498 C C . GLN A 1 195 ? 5.026 -8.839 -10.901 1.00 98.81 195 GLN A C 1
ATOM 1500 O O . GLN A 1 195 ? 3.904 -8.354 -10.723 1.00 98.81 195 GLN A O 1
ATOM 1505 N N . ARG A 1 196 ? 5.478 -9.849 -10.154 1.00 98.56 196 ARG A N 1
ATOM 1506 C CA . ARG A 1 196 ? 4.711 -10.479 -9.080 1.00 98.56 196 ARG A CA 1
ATOM 1507 C C . ARG A 1 196 ? 5.199 -9.968 -7.739 1.00 98.56 196 ARG A C 1
ATOM 1509 O O . ARG A 1 196 ? 6.398 -9.905 -7.492 1.00 98.56 196 ARG A O 1
ATOM 1516 N N . TRP A 1 197 ? 4.258 -9.673 -6.854 1.00 98.81 197 TRP A N 1
ATOM 1517 C CA . TRP A 1 197 ? 4.540 -9.178 -5.513 1.00 98.81 197 TRP A CA 1
ATOM 1518 C C . TRP A 1 197 ? 3.631 -9.881 -4.512 1.00 98.81 197 TRP A C 1
ATOM 1520 O O . TRP A 1 197 ? 2.412 -9.720 -4.551 1.00 98.81 197 TRP A O 1
ATOM 1530 N N . THR A 1 198 ? 4.210 -10.687 -3.626 1.00 98.31 198 THR A N 1
ATOM 1531 C CA . THR A 1 198 ? 3.490 -11.271 -2.492 1.00 98.31 198 THR A CA 1
ATOM 1532 C C . THR A 1 198 ? 3.451 -10.264 -1.356 1.00 98.31 198 THR A C 1
ATOM 1534 O O . THR A 1 198 ? 4.496 -9.818 -0.877 1.00 98.31 198 THR A O 1
ATOM 1537 N N . ILE A 1 199 ? 2.246 -9.894 -0.934 1.00 98.00 199 ILE A N 1
ATOM 1538 C CA . ILE A 1 199 ? 2.031 -8.845 0.062 1.00 98.00 199 ILE A CA 1
ATOM 1539 C C . ILE A 1 199 ? 1.796 -9.495 1.420 1.00 98.00 199 ILE A C 1
ATOM 1541 O O . ILE A 1 199 ? 0.882 -10.298 1.561 1.00 98.00 199 ILE A O 1
ATOM 1545 N N . TYR A 1 200 ? 2.581 -9.132 2.433 1.00 89.19 200 TYR A N 1
ATOM 1546 C CA . TYR A 1 200 ? 2.392 -9.602 3.808 1.00 89.19 200 TYR A CA 1
ATOM 1547 C C . TYR A 1 200 ? 2.086 -8.433 4.729 1.00 89.19 200 TYR A C 1
ATOM 1549 O O . TYR A 1 200 ? 2.794 -7.428 4.710 1.00 89.19 200 TYR A O 1
ATOM 1557 N N . GLN A 1 201 ? 1.060 -8.586 5.559 1.00 84.50 201 GLN A N 1
ATOM 1558 C CA . GLN A 1 201 ? 0.694 -7.604 6.571 1.00 84.50 201 GLN A CA 1
ATOM 1559 C C . GLN A 1 201 ? 1.408 -7.897 7.898 1.00 84.50 201 GLN A C 1
ATOM 1561 O O . GLN A 1 201 ? 1.409 -9.032 8.379 1.00 84.50 201 GLN A O 1
ATOM 1566 N N . PHE A 1 202 ? 1.996 -6.866 8.499 1.00 76.19 202 PHE A N 1
ATOM 1567 C CA . PHE A 1 202 ? 2.542 -6.893 9.851 1.00 76.19 202 PHE A CA 1
ATOM 1568 C C . PHE A 1 202 ? 1.436 -6.675 10.900 1.00 76.19 202 PHE A C 1
ATOM 1570 O O . PHE A 1 202 ? 0.411 -6.060 10.600 1.00 76.19 202 PHE A O 1
ATOM 1577 N N . PRO A 1 203 ? 1.645 -7.097 12.165 1.00 70.81 203 PRO A N 1
ATOM 1578 C CA . PRO A 1 203 ? 0.685 -6.852 13.246 1.00 70.81 203 PRO A CA 1
ATOM 1579 C C . PRO A 1 203 ? 0.371 -5.369 13.486 1.00 70.81 203 PRO A C 1
ATOM 1581 O O . PRO A 1 203 ? -0.702 -5.040 13.979 1.00 70.81 203 PRO A O 1
ATOM 1584 N N . ASP A 1 204 ? 1.300 -4.473 13.135 1.00 64.81 204 ASP A N 1
ATOM 1585 C CA . ASP A 1 204 ? 1.143 -3.024 13.271 1.00 64.81 204 ASP A CA 1
ATOM 1586 C C . ASP A 1 204 ? 0.320 -2.381 12.144 1.00 64.81 204 ASP A C 1
ATOM 1588 O O . ASP A 1 204 ? 0.198 -1.159 12.142 1.00 64.81 204 ASP A O 1
ATOM 1592 N N . GLY A 1 205 ? -0.222 -3.177 11.212 1.00 68.75 205 GLY A N 1
ATOM 1593 C CA . GLY A 1 205 ? -1.050 -2.742 10.087 1.00 68.75 205 GLY A CA 1
ATOM 1594 C C . GLY A 1 205 ? -0.283 -2.415 8.804 1.00 68.75 205 GLY A C 1
ATOM 1595 O O . GLY A 1 205 ? -0.914 -2.366 7.748 1.00 68.75 205 GLY A O 1
ATOM 1596 N N . THR A 1 206 ? 1.041 -2.243 8.873 1.00 81.50 206 THR A N 1
ATOM 1597 C CA . THR A 1 206 ? 1.892 -1.981 7.701 1.00 81.50 206 THR A CA 1
ATOM 1598 C C . THR A 1 206 ? 2.105 -3.249 6.874 1.00 81.50 206 THR A C 1
ATOM 1600 O O . THR A 1 206 ? 1.777 -4.358 7.297 1.00 81.50 206 THR A O 1
ATOM 1603 N N . PHE A 1 207 ? 2.667 -3.103 5.679 1.00 90.75 207 PHE A N 1
ATOM 1604 C CA . PHE A 1 207 ? 2.879 -4.188 4.731 1.00 90.75 207 PHE A CA 1
ATOM 1605 C C . PHE A 1 207 ? 4.344 -4.286 4.311 1.00 90.75 207 PHE A C 1
ATOM 1607 O O . PHE A 1 207 ? 5.068 -3.292 4.281 1.00 90.75 207 PHE A O 1
ATOM 1614 N N . LYS A 1 208 ? 4.757 -5.487 3.914 1.00 96.00 208 LYS A N 1
ATOM 1615 C CA . LYS A 1 208 ? 5.931 -5.713 3.065 1.00 96.00 208 LYS A CA 1
ATOM 1616 C C . LYS A 1 208 ? 5.493 -6.332 1.743 1.00 96.00 208 LYS A C 1
ATOM 1618 O O . LYS A 1 208 ? 4.552 -7.127 1.709 1.00 96.00 208 LYS A O 1
ATOM 1623 N N . LEU A 1 209 ? 6.184 -5.974 0.668 1.00 98.75 209 LEU A N 1
ATOM 1624 C CA . LEU A 1 209 ? 5.955 -6.499 -0.673 1.00 98.75 209 LEU A CA 1
ATOM 1625 C C . LEU A 1 209 ? 7.192 -7.293 -1.075 1.00 98.75 209 LEU A C 1
ATOM 1627 O O . LEU A 1 209 ? 8.273 -6.722 -1.163 1.00 98.75 209 LEU A O 1
ATOM 1631 N N . ILE A 1 210 ? 7.041 -8.597 -1.290 1.00 98.75 210 ILE A N 1
ATOM 1632 C CA . ILE A 1 210 ? 8.143 -9.498 -1.633 1.00 98.75 210 ILE A CA 1
ATOM 1633 C C . ILE A 1 210 ? 8.006 -9.927 -3.085 1.00 98.75 210 ILE A C 1
ATOM 1635 O O . ILE A 1 210 ? 6.986 -10.511 -3.456 1.00 98.75 210 ILE A O 1
ATOM 1639 N N . ASN A 1 211 ? 9.037 -9.714 -3.899 1.00 98.69 211 ASN A N 1
ATOM 1640 C CA . ASN A 1 211 ? 9.080 -10.342 -5.211 1.00 98.69 211 ASN A CA 1
ATOM 1641 C C . ASN A 1 211 ? 9.348 -11.856 -5.030 1.00 98.69 211 ASN A C 1
ATOM 1643 O O . ASN A 1 211 ? 10.357 -12.244 -4.430 1.00 98.69 211 ASN A O 1
ATOM 1647 N N . PRO A 1 212 ? 8.460 -12.752 -5.503 1.00 97.62 212 PRO A N 1
ATOM 1648 C CA . PRO A 1 212 ? 8.560 -14.175 -5.216 1.00 97.62 212 PRO A CA 1
ATOM 1649 C C . PRO A 1 212 ? 9.696 -14.862 -5.978 1.00 97.62 212 PRO A C 1
ATOM 1651 O O . PRO A 1 212 ? 10.086 -15.949 -5.555 1.00 97.62 212 PRO A O 1
ATOM 1654 N N . LYS A 1 213 ? 10.244 -14.266 -7.045 1.00 97.88 213 LYS A N 1
ATOM 1655 C CA . LYS A 1 213 ? 11.417 -14.799 -7.749 1.00 97.88 213 LYS A CA 1
ATOM 1656 C C . LYS A 1 213 ? 12.694 -14.508 -6.970 1.00 97.88 213 LYS A C 1
ATOM 1658 O O . LYS A 1 213 ? 13.416 -15.432 -6.608 1.00 97.88 213 LYS A O 1
ATOM 1663 N N . SER A 1 214 ? 12.946 -13.237 -6.660 1.00 98.50 214 SER A N 1
ATOM 1664 C CA . SER A 1 214 ? 14.172 -12.805 -5.977 1.00 98.50 214 SER A CA 1
ATOM 1665 C C . SER A 1 214 ? 14.177 -13.085 -4.472 1.00 98.50 214 SER A C 1
ATOM 1667 O O . SER A 1 214 ? 15.246 -13.092 -3.854 1.00 98.50 214 SER A O 1
ATOM 1669 N N . LYS A 1 215 ? 12.990 -13.307 -3.882 1.00 98.56 215 LYS A N 1
ATOM 1670 C CA . LYS A 1 215 ? 12.742 -13.406 -2.431 1.00 98.56 215 LYS A CA 1
ATOM 1671 C C . LYS A 1 215 ? 13.127 -12.137 -1.662 1.00 98.56 215 LYS A C 1
ATOM 1673 O O . LYS A 1 215 ? 13.376 -12.197 -0.461 1.00 98.56 215 LYS A O 1
ATOM 1678 N N . LYS A 1 216 ? 13.184 -10.997 -2.353 1.00 98.88 216 LYS A N 1
ATOM 1679 C CA . LYS A 1 216 ? 13.591 -9.701 -1.802 1.00 98.88 216 LYS A CA 1
ATOM 1680 C C . LYS A 1 216 ? 12.406 -8.756 -1.679 1.00 98.88 216 LYS A C 1
ATOM 1682 O O . LYS A 1 216 ? 11.409 -8.898 -2.392 1.00 98.88 216 LYS A O 1
ATOM 1687 N N . ALA A 1 217 ? 12.514 -7.833 -0.733 1.00 98.88 217 ALA A N 1
ATOM 1688 C CA . ALA A 1 217 ? 11.492 -6.841 -0.456 1.00 98.88 217 ALA A CA 1
ATOM 1689 C C . ALA A 1 217 ? 11.631 -5.634 -1.383 1.00 98.88 217 ALA A C 1
ATOM 1691 O O . ALA A 1 217 ? 12.745 -5.280 -1.755 1.00 98.88 217 ALA A O 1
ATOM 1692 N N . LEU A 1 218 ? 10.503 -4.994 -1.694 1.00 98.94 218 LEU A N 1
ATOM 1693 C CA . LEU A 1 218 ? 10.467 -3.639 -2.237 1.00 98.94 218 LEU A CA 1
ATOM 1694 C C . LEU A 1 218 ? 11.053 -2.672 -1.198 1.00 98.94 218 LEU A C 1
ATOM 1696 O O . LEU A 1 218 ? 10.506 -2.556 -0.094 1.00 98.94 218 LEU A O 1
ATOM 1700 N N . ASP A 1 219 ? 12.144 -1.999 -1.542 1.00 98.88 219 ASP A N 1
ATOM 1701 C CA . ASP A 1 219 ? 12.990 -1.237 -0.622 1.00 98.88 219 ASP A CA 1
ATOM 1702 C C . ASP A 1 219 ? 13.251 0.173 -1.173 1.00 98.88 219 ASP A C 1
ATOM 1704 O O . ASP A 1 219 ? 13.424 0.370 -2.374 1.00 98.88 219 ASP A O 1
ATOM 1708 N N . VAL A 1 220 ? 13.229 1.178 -0.295 1.00 98.75 220 VAL A N 1
ATOM 1709 C CA . VAL A 1 220 ? 13.700 2.526 -0.634 1.00 98.75 220 VAL A CA 1
ATOM 1710 C C . VAL A 1 220 ? 15.202 2.584 -0.408 1.00 98.75 220 VAL A C 1
ATOM 1712 O O . VAL A 1 220 ? 15.643 2.593 0.745 1.00 98.75 220 VAL A O 1
ATOM 1715 N N . TYR A 1 221 ? 15.961 2.721 -1.498 1.00 98.00 221 TYR A N 1
ATOM 1716 C CA . TYR A 1 221 ? 17.419 2.636 -1.504 1.00 98.00 221 TYR A CA 1
ATOM 1717 C C . TYR A 1 221 ? 18.050 3.404 -0.338 1.00 98.00 221 TYR A C 1
ATOM 1719 O O . TYR A 1 221 ? 17.813 4.602 -0.135 1.00 98.00 221 TYR A O 1
ATOM 1727 N N . ALA A 1 222 ? 18.866 2.688 0.438 1.00 94.38 222 ALA A N 1
ATOM 1728 C CA . ALA A 1 222 ? 19.593 3.205 1.596 1.00 94.38 222 ALA A CA 1
ATOM 1729 C C . ALA A 1 222 ? 18.710 3.928 2.642 1.00 94.38 222 ALA A C 1
ATOM 1731 O O . ALA A 1 222 ? 19.199 4.797 3.367 1.00 94.38 222 ALA A O 1
ATOM 1732 N N . ALA A 1 223 ? 17.419 3.581 2.728 1.00 91.62 223 ALA A N 1
ATOM 1733 C CA . ALA A 1 223 ? 16.429 4.216 3.601 1.00 91.62 223 ALA A CA 1
ATOM 1734 C C . ALA A 1 223 ? 16.365 5.748 3.454 1.00 91.62 223 ALA A C 1
ATOM 1736 O O . ALA A 1 223 ? 16.078 6.471 4.419 1.00 91.62 223 ALA A O 1
ATOM 1737 N N . GLN A 1 224 ? 16.662 6.254 2.255 1.00 96.00 224 GLN A N 1
ATOM 1738 C CA . GLN A 1 224 ? 16.617 7.682 1.984 1.00 96.00 224 GLN A CA 1
ATOM 1739 C C . GLN A 1 224 ? 15.196 8.239 2.133 1.00 96.00 224 GLN A C 1
ATOM 1741 O O . GLN A 1 224 ? 14.193 7.534 2.019 1.00 96.00 224 GLN A O 1
ATOM 1746 N N . LYS A 1 225 ? 15.111 9.541 2.422 1.00 90.12 225 LYS A N 1
ATOM 1747 C CA . LYS A 1 225 ? 13.839 10.226 2.699 1.00 90.12 225 LYS A CA 1
ATOM 1748 C C . LYS A 1 225 ? 13.519 11.333 1.70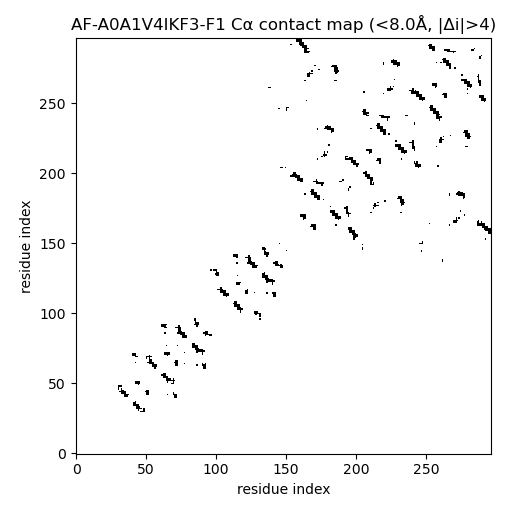9 1.00 90.12 225 LYS A C 1
ATOM 1750 O O . LYS A 1 225 ? 12.492 11.998 1.870 1.00 90.12 225 LYS A O 1
ATOM 1755 N N . ASP A 1 226 ? 14.381 11.550 0.728 1.00 93.19 226 ASP A N 1
ATOM 1756 C CA . ASP A 1 226 ? 14.260 12.650 -0.213 1.00 93.19 226 ASP A CA 1
ATOM 1757 C C . ASP A 1 226 ? 13.314 12.286 -1.356 1.00 93.19 226 ASP A C 1
ATOM 1759 O O . ASP A 1 226 ? 12.994 11.123 -1.605 1.00 93.19 226 ASP A O 1
ATOM 1763 N N . ASN A 1 227 ? 12.803 13.310 -2.034 1.00 92.81 227 ASN A N 1
ATOM 1764 C CA . ASN A 1 227 ? 12.096 13.078 -3.284 1.00 92.81 227 ASN A CA 1
ATOM 1765 C C . ASN A 1 227 ? 13.063 12.497 -4.308 1.00 92.81 227 ASN A C 1
ATOM 1767 O O . ASN A 1 227 ? 14.224 12.895 -4.363 1.00 92.81 227 ASN A O 1
ATOM 1771 N N . TYR A 1 228 ? 12.544 11.609 -5.147 1.00 98.12 228 TYR A N 1
ATOM 1772 C CA . TYR A 1 228 ? 13.313 10.907 -6.166 1.00 98.12 228 TYR A CA 1
ATOM 1773 C C . TYR A 1 228 ? 14.316 9.878 -5.638 1.00 98.12 228 TYR A C 1
ATOM 1775 O O . TYR A 1 228 ? 15.070 9.331 -6.438 1.00 98.12 228 TYR A O 1
ATOM 1783 N N . SER A 1 229 ? 14.288 9.549 -4.342 1.00 98.44 229 SER A N 1
ATOM 1784 C CA . SER A 1 229 ? 15.011 8.383 -3.836 1.00 98.44 229 SER A CA 1
ATOM 1785 C C . SER A 1 229 ? 14.527 7.115 -4.535 1.00 98.44 229 SER A C 1
ATOM 1787 O O . SER A 1 229 ? 13.323 6.909 -4.712 1.00 98.44 229 SER A O 1
ATOM 1789 N N . ASN A 1 230 ? 15.488 6.304 -4.968 1.00 98.81 230 ASN A N 1
ATOM 1790 C CA . ASN A 1 230 ? 15.233 5.130 -5.786 1.00 98.81 230 ASN A CA 1
ATOM 1791 C C . ASN A 1 230 ? 14.476 4.045 -5.015 1.00 98.81 230 ASN A C 1
ATOM 1793 O O . ASN A 1 230 ? 14.638 3.931 -3.798 1.00 98.81 230 ASN A O 1
ATOM 1797 N N . VAL A 1 231 ? 13.705 3.232 -5.734 1.00 98.88 231 VAL A N 1
ATOM 1798 C CA . VAL A 1 231 ? 13.128 1.998 -5.201 1.00 98.88 231 VAL A CA 1
ATOM 1799 C C . VAL A 1 231 ? 13.787 0.807 -5.887 1.00 98.88 231 VAL A C 1
ATOM 1801 O O . VAL A 1 231 ? 13.892 0.751 -7.110 1.00 98.88 231 VAL A O 1
ATOM 1804 N N . ASP A 1 232 ? 14.255 -0.139 -5.088 1.00 98.94 232 ASP A N 1
ATOM 1805 C CA . ASP A 1 232 ? 14.932 -1.345 -5.545 1.00 98.94 232 ASP A CA 1
ATOM 1806 C C . ASP A 1 232 ? 14.370 -2.589 -4.845 1.00 98.94 232 ASP A C 1
ATOM 1808 O O . ASP A 1 232 ? 13.394 -2.525 -4.085 1.00 98.94 232 ASP A O 1
ATOM 1812 N N . ILE A 1 233 ? 14.952 -3.747 -5.156 1.00 98.94 233 ILE A N 1
ATOM 1813 C CA . ILE A 1 233 ? 14.787 -4.939 -4.334 1.00 98.94 233 ILE A CA 1
ATOM 1814 C C . ILE A 1 233 ? 15.998 -5.164 -3.431 1.00 98.94 233 ILE A C 1
ATOM 1816 O O . ILE A 1 233 ? 17.154 -5.155 -3.865 1.00 98.94 233 ILE A O 1
ATOM 1820 N N . TYR A 1 234 ? 15.727 -5.478 -2.167 1.00 98.81 234 TYR A N 1
ATOM 1821 C CA . TYR A 1 234 ? 16.771 -5.772 -1.193 1.00 98.81 234 TYR A CA 1
ATOM 1822 C C . TYR A 1 234 ? 16.382 -6.916 -0.253 1.00 98.81 234 TYR A C 1
ATOM 1824 O O . TYR A 1 234 ? 15.205 -7.164 0.028 1.00 98.81 234 TYR A O 1
ATOM 1832 N N . ALA A 1 235 ? 17.382 -7.657 0.227 1.00 98.56 235 ALA A N 1
ATOM 1833 C CA . ALA A 1 235 ? 17.196 -8.681 1.251 1.00 98.56 235 ALA A CA 1
ATOM 1834 C C . ALA A 1 235 ? 16.460 -8.108 2.475 1.00 98.56 235 ALA A C 1
ATOM 1836 O O . ALA A 1 235 ? 16.740 -6.991 2.909 1.00 98.56 235 ALA A O 1
ATOM 1837 N N . GLU A 1 236 ? 15.522 -8.868 3.047 1.00 97.44 236 GLU A N 1
ATOM 1838 C CA . GLU A 1 236 ? 14.767 -8.392 4.209 1.00 97.44 236 GLU A CA 1
ATOM 1839 C C . GLU A 1 236 ? 15.713 -8.004 5.358 1.00 97.44 236 GLU A C 1
ATOM 1841 O O . GLU A 1 236 ? 16.512 -8.817 5.823 1.00 97.44 236 GLU A O 1
ATOM 1846 N N . ASN A 1 237 ? 15.621 -6.755 5.814 1.00 90.75 237 ASN A N 1
ATOM 1847 C CA . ASN A 1 237 ? 16.491 -6.186 6.849 1.00 90.75 237 ASN A CA 1
ATOM 1848 C C . ASN A 1 237 ? 15.704 -5.561 8.017 1.00 90.75 237 ASN A C 1
ATOM 1850 O O . ASN A 1 237 ? 16.295 -5.061 8.972 1.00 90.75 237 ASN A O 1
ATOM 1854 N N . GLY A 1 238 ? 14.367 -5.597 7.955 1.00 82.88 238 GLY A N 1
ATOM 1855 C CA . GLY A 1 238 ? 13.471 -5.144 9.024 1.00 82.88 238 GLY A CA 1
ATOM 1856 C C . GLY A 1 238 ? 13.380 -3.625 9.194 1.00 82.88 238 GLY A C 1
ATOM 1857 O O . GLY A 1 238 ? 12.688 -3.155 10.101 1.00 82.88 238 GLY A O 1
ATOM 1858 N N . THR A 1 239 ? 14.053 -2.850 8.341 1.00 88.38 239 THR A N 1
ATOM 1859 C CA . THR A 1 239 ? 14.035 -1.386 8.402 1.00 88.38 239 THR A CA 1
ATOM 1860 C C . THR A 1 239 ? 12.711 -0.819 7.889 1.00 88.38 239 THR A C 1
ATOM 1862 O O . THR A 1 239 ? 11.922 -1.487 7.221 1.00 88.38 239 THR A O 1
ATOM 1865 N N . SER A 1 240 ? 12.455 0.456 8.180 1.00 84.62 240 SER A N 1
ATOM 1866 C CA . SER A 1 240 ? 11.278 1.157 7.659 1.00 84.62 240 SER A CA 1
ATOM 1867 C C . SER A 1 240 ? 11.344 1.435 6.151 1.00 84.62 240 SER A C 1
ATOM 1869 O O . SER A 1 240 ? 10.321 1.798 5.576 1.00 84.62 240 SER A O 1
ATOM 1871 N N . ALA A 1 241 ? 12.494 1.218 5.500 1.00 90.25 241 ALA A N 1
ATOM 1872 C CA . ALA A 1 241 ? 12.632 1.300 4.045 1.00 90.25 241 ALA A CA 1
ATOM 1873 C C . ALA A 1 241 ? 11.820 0.215 3.318 1.00 90.25 241 ALA A C 1
ATOM 1875 O O . ALA A 1 241 ? 11.383 0.441 2.196 1.00 90.25 241 ALA A O 1
ATOM 1876 N N . GLN A 1 242 ? 11.552 -0.912 3.985 1.00 98.31 242 GLN A N 1
ATOM 1877 C CA . GLN A 1 242 ? 10.828 -2.068 3.435 1.00 98.31 242 GLN A CA 1
ATOM 1878 C C . GLN A 1 242 ? 9.379 -2.175 3.931 1.00 98.31 242 GLN A C 1
ATOM 1880 O O . GLN A 1 242 ? 8.677 -3.144 3.633 1.00 98.31 242 GLN A O 1
ATOM 1885 N N . LYS A 1 243 ? 8.934 -1.201 4.733 1.00 91.62 243 LYS A N 1
ATOM 1886 C CA . LYS A 1 243 ? 7.583 -1.152 5.289 1.00 91.62 243 LYS A CA 1
ATOM 1887 C C . LYS A 1 243 ? 6.751 -0.127 4.539 1.00 91.62 243 LYS A C 1
ATOM 1889 O O . LYS A 1 243 ? 7.193 1.001 4.325 1.00 91.62 243 LYS A O 1
ATOM 1894 N N . TRP A 1 244 ? 5.530 -0.509 4.194 1.00 96.19 244 TRP A N 1
ATOM 1895 C CA . TRP A 1 244 ? 4.645 0.274 3.345 1.00 96.19 244 TRP A CA 1
ATOM 1896 C C . TRP A 1 244 ? 3.233 0.331 3.929 1.00 96.19 244 TRP A C 1
ATOM 1898 O O . TRP A 1 244 ? 2.695 -0.690 4.347 1.00 96.19 244 TRP A O 1
ATOM 1908 N N . ASP A 1 245 ? 2.604 1.500 3.926 1.00 85.56 245 ASP A N 1
ATOM 1909 C CA . ASP A 1 245 ? 1.162 1.636 4.109 1.00 85.56 245 ASP A CA 1
ATOM 1910 C C . ASP A 1 245 ? 0.483 1.510 2.737 1.00 85.56 245 ASP A C 1
ATOM 1912 O O . ASP A 1 245 ? 0.811 2.240 1.801 1.00 85.56 245 ASP A O 1
ATOM 1916 N N . ILE A 1 246 ? -0.476 0.590 2.603 1.00 91.38 246 ILE A N 1
ATOM 1917 C CA . ILE A 1 246 ? -1.296 0.441 1.392 1.00 91.38 246 ILE A CA 1
ATOM 1918 C C . ILE A 1 246 ? -2.681 1.011 1.692 1.00 91.38 246 ILE A C 1
ATOM 1920 O O . ILE A 1 246 ? -3.440 0.456 2.483 1.00 91.38 246 ILE A O 1
ATOM 1924 N N . ILE A 1 247 ? -3.017 2.132 1.060 1.00 79.06 247 ILE A N 1
ATOM 1925 C CA . ILE A 1 247 ? -4.196 2.940 1.379 1.00 79.06 247 ILE A CA 1
ATOM 1926 C C . ILE A 1 247 ? -5.146 2.921 0.182 1.00 79.06 247 ILE A C 1
ATOM 1928 O O . ILE A 1 247 ? -4.772 3.318 -0.917 1.00 79.06 247 ILE A O 1
ATOM 1932 N N . SER A 1 248 ? -6.387 2.469 0.376 1.00 81.62 248 SER A N 1
ATOM 1933 C CA . SER A 1 248 ? -7.411 2.506 -0.679 1.00 81.62 248 SER A CA 1
ATOM 1934 C C . SER A 1 248 ? -7.836 3.943 -0.988 1.00 81.62 248 SER A C 1
ATOM 1936 O O . SER A 1 248 ? -8.181 4.698 -0.079 1.00 81.62 248 SER A O 1
ATOM 1938 N N . ASN A 1 249 ? -7.898 4.291 -2.275 1.00 78.31 249 ASN A N 1
ATOM 1939 C CA . ASN A 1 249 ? -8.456 5.558 -2.756 1.00 78.31 249 ASN A CA 1
ATOM 1940 C C . ASN A 1 249 ? -9.996 5.517 -2.887 1.00 78.31 249 ASN A C 1
ATOM 1942 O O . ASN A 1 249 ? -10.605 6.502 -3.295 1.00 78.31 249 ASN A O 1
ATOM 1946 N N . ASN A 1 250 ? -10.643 4.395 -2.537 1.00 77.25 250 ASN A N 1
ATOM 1947 C CA . ASN A 1 250 ? -12.089 4.141 -2.671 1.00 77.25 250 ASN A CA 1
ATOM 1948 C C . ASN A 1 250 ? -12.639 4.139 -4.112 1.00 77.25 250 ASN A C 1
ATOM 1950 O O . ASN A 1 250 ? -13.852 4.121 -4.303 1.00 77.25 250 ASN A O 1
ATOM 1954 N N . ASP A 1 251 ? -11.766 4.085 -5.116 1.00 78.50 251 ASP A N 1
ATOM 1955 C CA . ASP A 1 251 ? -12.100 4.005 -6.546 1.00 78.50 251 ASP A CA 1
ATOM 1956 C C . ASP A 1 251 ? -11.561 2.715 -7.207 1.00 78.50 251 ASP A C 1
ATOM 1958 O O . ASP A 1 251 ? -11.486 2.605 -8.430 1.00 78.50 251 ASP A O 1
ATOM 1962 N N . GLY A 1 252 ? -11.164 1.730 -6.392 1.00 81.69 252 GLY A N 1
ATOM 1963 C CA . GLY A 1 252 ?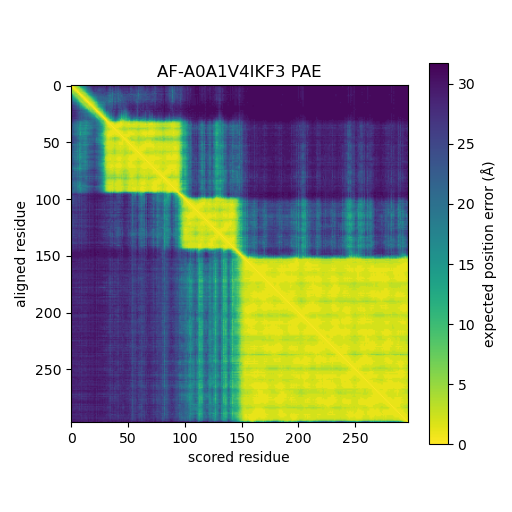 -10.507 0.499 -6.846 1.00 81.69 252 GLY A CA 1
ATOM 1964 C C . GLY A 1 252 ? -8.997 0.639 -7.073 1.00 81.69 252 GLY A C 1
ATOM 1965 O O . GLY A 1 252 ? -8.353 -0.323 -7.490 1.00 81.69 252 GLY A O 1
ATOM 1966 N N . THR A 1 253 ? -8.424 1.812 -6.792 1.00 89.19 253 THR A N 1
ATOM 1967 C CA . THR A 1 253 ? -6.978 2.049 -6.784 1.00 89.19 253 THR A CA 1
ATOM 1968 C C . THR A 1 253 ? -6.465 2.271 -5.363 1.00 89.19 253 THR A C 1
ATOM 1970 O O . THR A 1 253 ? -7.227 2.485 -4.415 1.00 89.19 253 THR A O 1
ATOM 1973 N N . TYR A 1 254 ? -5.148 2.220 -5.222 1.00 92.31 254 TYR A N 1
ATOM 1974 C CA . TYR A 1 254 ? -4.435 2.328 -3.965 1.00 92.31 254 TYR A CA 1
ATOM 1975 C C . TYR A 1 254 ? -3.295 3.327 -4.088 1.00 92.31 254 TYR A C 1
ATOM 1977 O O . TYR A 1 254 ? -2.711 3.521 -5.156 1.00 92.31 254 TYR A O 1
ATOM 1985 N N . LYS A 1 255 ? -2.970 3.933 -2.958 1.00 91.56 255 LYS A N 1
ATOM 1986 C CA . LYS A 1 255 ? -1.738 4.660 -2.708 1.00 91.56 255 LYS A CA 1
ATOM 1987 C C . LYS A 1 255 ? -0.832 3.772 -1.864 1.00 91.56 255 LYS A C 1
ATOM 1989 O O . LYS A 1 255 ? -1.313 3.125 -0.937 1.00 91.56 255 LYS A O 1
ATOM 1994 N N . ILE A 1 256 ? 0.455 3.727 -2.185 1.00 97.56 256 ILE A N 1
ATOM 1995 C CA . ILE A 1 256 ? 1.440 2.909 -1.471 1.00 97.56 256 ILE A CA 1
ATOM 1996 C C . ILE A 1 256 ? 2.472 3.872 -0.886 1.00 97.56 256 ILE A C 1
ATOM 1998 O O . ILE A 1 256 ? 3.193 4.513 -1.642 1.00 97.56 256 ILE A O 1
ATOM 2002 N N . ILE A 1 257 ? 2.495 4.040 0.436 1.00 93.69 257 ILE A N 1
ATOM 2003 C CA . ILE A 1 257 ? 3.346 5.011 1.138 1.00 93.69 257 ILE A CA 1
ATOM 2004 C C . ILE A 1 257 ? 4.454 4.276 1.874 1.00 93.69 257 ILE A C 1
ATOM 2006 O O . ILE A 1 257 ? 4.181 3.380 2.664 1.00 93.69 257 ILE A O 1
ATOM 2010 N N . ASN A 1 258 ? 5.706 4.657 1.659 1.00 96.25 258 ASN A N 1
ATOM 2011 C CA . ASN A 1 258 ? 6.810 4.113 2.432 1.00 96.25 258 ASN A CA 1
ATOM 2012 C C . ASN A 1 258 ? 6.784 4.661 3.865 1.00 96.25 258 ASN A C 1
ATOM 2014 O O . ASN A 1 258 ? 6.743 5.875 4.071 1.00 96.25 258 ASN A O 1
ATOM 2018 N N . VAL A 1 259 ? 6.881 3.780 4.858 1.00 83.69 259 VAL A N 1
ATOM 2019 C CA . VAL A 1 259 ? 6.828 4.148 6.282 1.00 83.69 259 VAL A CA 1
ATOM 2020 C C . VAL A 1 259 ? 8.067 4.946 6.703 1.00 83.69 259 VAL A C 1
ATOM 2022 O O . VAL A 1 259 ? 7.971 5.845 7.536 1.00 83.69 259 VAL A O 1
ATOM 2025 N N . GLY A 1 260 ? 9.244 4.647 6.144 1.00 75.75 260 GLY A N 1
ATOM 2026 C CA . GLY A 1 260 ? 10.498 5.311 6.512 1.00 75.75 260 GLY A CA 1
ATOM 2027 C C . GLY A 1 260 ? 10.608 6.759 6.037 1.00 75.75 260 GLY A C 1
ATOM 2028 O O . GLY A 1 260 ? 11.071 7.626 6.788 1.00 75.75 260 GLY A O 1
ATOM 2029 N N . SER A 1 261 ? 10.179 7.024 4.803 1.00 81.62 261 SER A N 1
ATOM 2030 C CA . SER A 1 261 ? 10.245 8.346 4.169 1.00 81.62 261 SER A CA 1
ATOM 2031 C C . SER A 1 261 ? 8.941 9.146 4.256 1.00 81.62 261 SER A C 1
ATOM 2033 O O . SER A 1 261 ? 8.973 10.372 4.117 1.00 81.62 261 SER A O 1
ATOM 2035 N N . GLY A 1 262 ? 7.802 8.481 4.480 1.00 80.62 262 GLY A N 1
ATOM 2036 C CA . GLY A 1 262 ? 6.463 9.075 4.412 1.00 80.62 262 GLY A CA 1
ATOM 2037 C C . GLY A 1 262 ? 6.035 9.470 2.993 1.00 80.62 262 GLY A C 1
ATOM 2038 O O . GLY A 1 262 ? 5.144 10.302 2.837 1.00 80.62 262 GLY A O 1
ATOM 2039 N N . LYS A 1 263 ? 6.701 8.939 1.961 1.00 87.06 263 LYS A N 1
ATOM 2040 C CA . LYS A 1 263 ? 6.503 9.300 0.549 1.00 87.06 263 LYS A CA 1
ATOM 2041 C C . LYS A 1 263 ? 5.816 8.187 -0.232 1.00 87.06 263 LYS A C 1
ATOM 2043 O O . LYS A 1 263 ? 5.926 7.015 0.123 1.00 87.06 263 LYS A O 1
ATOM 2048 N N . ALA A 1 264 ? 5.100 8.564 -1.284 1.00 95.50 264 ALA A N 1
ATOM 2049 C CA . ALA A 1 264 ? 4.378 7.637 -2.142 1.00 95.50 264 ALA A CA 1
ATOM 2050 C C . ALA A 1 264 ? 5.319 6.934 -3.122 1.00 95.50 264 ALA A C 1
ATOM 2052 O O . ALA A 1 264 ? 6.236 7.566 -3.640 1.00 95.50 264 ALA A O 1
ATOM 2053 N N . LEU A 1 265 ? 5.049 5.657 -3.396 1.00 98.88 265 LEU A N 1
ATOM 2054 C CA . LEU A 1 265 ? 5.584 4.929 -4.542 1.00 98.88 265 LEU A CA 1
ATOM 2055 C C . LEU A 1 265 ? 5.097 5.618 -5.822 1.00 98.88 265 LEU A C 1
ATOM 2057 O O . LEU A 1 265 ? 3.887 5.704 -6.060 1.00 98.88 265 LEU A O 1
ATOM 2061 N N . ASP A 1 266 ? 6.033 6.122 -6.611 1.00 98.88 266 ASP A N 1
ATOM 2062 C CA . ASP A 1 266 ? 5.803 7.067 -7.697 1.00 98.88 266 ASP A CA 1
ATOM 2063 C C . ASP A 1 266 ? 6.520 6.579 -8.962 1.00 98.88 266 ASP A C 1
ATOM 2065 O O . ASP A 1 266 ? 7.597 5.987 -8.904 1.00 98.88 266 ASP A O 1
ATOM 2069 N N . VAL A 1 267 ? 5.886 6.763 -10.118 1.00 98.88 267 VAL A N 1
ATOM 2070 C CA . VAL A 1 267 ? 6.545 6.567 -11.411 1.00 98.88 267 VAL A CA 1
ATOM 2071 C C . VAL A 1 267 ? 7.238 7.867 -11.777 1.00 98.88 267 VAL A C 1
ATOM 2073 O O . VAL A 1 267 ? 6.560 8.871 -11.996 1.00 98.88 267 VAL A O 1
ATOM 2076 N N . TYR A 1 268 ? 8.565 7.833 -11.905 1.00 98.56 268 TYR A N 1
ATOM 2077 C CA . TYR A 1 268 ? 9.398 9.019 -12.076 1.00 98.56 268 TYR A CA 1
ATOM 2078 C C . TYR A 1 268 ? 8.860 9.948 -13.173 1.00 98.56 268 TYR A C 1
ATOM 2080 O O . TYR A 1 268 ? 8.742 9.575 -14.343 1.00 98.56 268 TYR A O 1
ATOM 2088 N N . GLY A 1 269 ? 8.510 11.177 -12.779 1.00 96.50 269 GLY A N 1
ATOM 2089 C CA . GLY A 1 269 ? 7.998 12.207 -13.687 1.00 96.50 269 GLY A CA 1
ATOM 2090 C C . GLY A 1 269 ? 6.644 11.880 -14.332 1.00 96.50 269 GLY A C 1
ATOM 2091 O O . GLY A 1 269 ? 6.258 12.549 -15.287 1.00 96.50 269 GLY A O 1
ATOM 2092 N N . GLY A 1 270 ? 5.931 10.859 -13.849 1.00 97.75 270 GLY A N 1
ATOM 2093 C CA . GLY A 1 270 ? 4.716 10.341 -14.474 1.00 97.75 270 GLY A CA 1
ATOM 2094 C C . GLY A 1 270 ? 4.952 9.721 -15.851 1.00 97.75 270 GLY A C 1
ATOM 2095 O O . GLY A 1 270 ? 4.044 9.744 -16.683 1.00 97.75 270 GLY A O 1
ATOM 2096 N N . GLY A 1 271 ? 6.162 9.212 -16.114 1.00 98.38 271 GLY A N 1
ATOM 2097 C CA . GLY A 1 271 ? 6.502 8.586 -17.389 1.00 98.38 271 GLY A CA 1
ATOM 2098 C C . GLY A 1 271 ? 5.634 7.364 -17.711 1.00 98.38 271 GLY A C 1
ATOM 2099 O O . GLY A 1 271 ? 4.970 6.782 -16.852 1.00 98.38 271 GLY A O 1
ATOM 2100 N N . SER A 1 272 ? 5.615 6.981 -18.987 1.00 98.12 272 SER A N 1
ATOM 2101 C CA . SER A 1 272 ? 4.786 5.868 -19.476 1.00 98.12 272 SER A CA 1
ATOM 2102 C C . SER A 1 272 ? 5.537 4.863 -20.345 1.00 98.12 272 SER A C 1
ATOM 2104 O O . SER A 1 272 ? 4.948 3.861 -20.764 1.00 98.12 272 SER A O 1
ATOM 2106 N N . ASP A 1 273 ? 6.827 5.097 -20.573 1.00 98.69 273 ASP A N 1
ATOM 2107 C CA . ASP A 1 273 ? 7.696 4.204 -21.325 1.00 98.69 273 ASP A CA 1
ATOM 2108 C C . ASP A 1 273 ? 8.132 3.024 -20.452 1.00 98.69 273 ASP A C 1
ATOM 2110 O O . ASP A 1 273 ? 8.208 3.129 -19.223 1.00 98.69 273 ASP A O 1
ATOM 2114 N N . ASN A 1 274 ? 8.429 1.893 -21.092 1.00 98.69 274 ASN A N 1
ATOM 2115 C CA . ASN A 1 274 ? 9.083 0.777 -20.412 1.00 98.69 274 ASN A CA 1
ATOM 2116 C C . ASN A 1 274 ? 10.401 1.249 -19.787 1.00 98.69 274 ASN A C 1
ATOM 2118 O O . ASN A 1 274 ? 11.085 2.098 -20.361 1.00 98.69 274 ASN A O 1
ATOM 2122 N N . TYR A 1 275 ? 10.754 0.671 -18.641 1.00 98.50 275 TYR A N 1
ATOM 2123 C CA . TYR A 1 275 ? 11.944 1.026 -17.864 1.00 98.50 275 TYR A CA 1
ATOM 2124 C C . TYR A 1 275 ? 11.899 2.426 -17.237 1.00 98.50 275 TYR A C 1
ATOM 2126 O O . TYR A 1 275 ? 12.913 2.900 -16.722 1.00 98.50 275 TYR A O 1
ATOM 2134 N N . THR A 1 276 ? 10.744 3.110 -17.248 1.00 98.81 276 THR A N 1
ATOM 2135 C CA . THR A 1 276 ? 10.604 4.340 -16.457 1.00 98.81 276 THR A CA 1
ATOM 2136 C C . THR A 1 276 ? 10.790 3.982 -14.988 1.00 98.81 276 THR A C 1
ATOM 2138 O O . THR A 1 276 ? 10.092 3.116 -14.460 1.00 98.81 276 THR A O 1
ATOM 2141 N N . ASN A 1 277 ? 11.731 4.661 -14.338 1.00 98.88 277 ASN A N 1
ATOM 2142 C CA . ASN A 1 277 ? 12.105 4.368 -12.966 1.00 98.88 277 ASN A CA 1
ATOM 2143 C C . ASN A 1 277 ? 10.931 4.517 -11.988 1.00 98.88 277 ASN A C 1
ATOM 2145 O O . ASN A 1 277 ? 10.100 5.417 -12.145 1.00 98.88 277 ASN A O 1
ATOM 2149 N N . VAL A 1 278 ? 10.920 3.697 -10.938 1.00 98.94 278 VAL A N 1
ATOM 2150 C CA . VAL A 1 278 ? 10.029 3.875 -9.791 1.00 98.94 278 VAL A CA 1
ATOM 2151 C C . VAL A 1 278 ? 10.830 4.406 -8.608 1.00 98.94 278 VAL A C 1
ATOM 2153 O O . VAL A 1 278 ? 11.898 3.915 -8.255 1.00 98.94 278 VAL A O 1
ATOM 2156 N N . ASN A 1 279 ? 10.317 5.463 -7.999 1.00 98.94 279 ASN A N 1
ATOM 2157 C CA . ASN A 1 279 ? 10.952 6.189 -6.911 1.00 98.94 279 ASN A CA 1
ATOM 2158 C C . ASN A 1 279 ? 9.948 6.423 -5.776 1.00 98.94 279 ASN A C 1
ATOM 2160 O O . ASN A 1 279 ? 8.790 6.004 -5.833 1.00 98.94 279 ASN A O 1
ATOM 2164 N N . VAL A 1 280 ? 10.394 7.118 -4.731 1.00 98.56 280 VAL A N 1
ATOM 2165 C CA . VAL A 1 280 ? 9.483 7.738 -3.770 1.00 98.56 280 VAL A CA 1
ATOM 2166 C C . VAL A 1 280 ? 9.387 9.246 -3.979 1.00 98.56 280 VAL A C 1
ATOM 2168 O O . VAL A 1 280 ? 10.385 9.933 -4.220 1.00 98.56 280 VAL A O 1
ATOM 2171 N N . TYR A 1 281 ? 8.175 9.783 -3.864 1.00 96.50 281 TYR A N 1
ATOM 2172 C CA . TYR A 1 281 ? 7.912 11.213 -4.007 1.00 96.50 281 TYR A CA 1
ATOM 2173 C C . TYR A 1 281 ? 6.827 11.696 -3.038 1.00 96.50 281 TYR A C 1
ATOM 2175 O O . TYR A 1 281 ? 5.981 10.924 -2.584 1.00 96.50 281 TYR A O 1
ATOM 2183 N N . THR A 1 282 ? 6.852 12.984 -2.688 1.00 87.38 282 THR A N 1
ATOM 2184 C CA . THR A 1 282 ? 5.799 13.632 -1.897 1.00 87.38 282 THR A CA 1
ATOM 2185 C C . THR A 1 282 ? 4.426 13.316 -2.488 1.00 87.38 282 THR A C 1
ATOM 2187 O O . THR A 1 282 ? 4.195 13.525 -3.679 1.00 87.38 282 THR A O 1
ATOM 2190 N N . ASP A 1 283 ? 3.507 12.841 -1.651 1.00 86.31 283 ASP A N 1
ATOM 2191 C CA . ASP A 1 283 ? 2.138 12.544 -2.066 1.00 86.31 283 ASP A CA 1
ATOM 2192 C C . ASP A 1 283 ? 1.476 13.781 -2.694 1.00 86.31 283 ASP A C 1
ATOM 2194 O O . ASP A 1 283 ? 1.315 14.817 -2.049 1.00 86.31 283 ASP A O 1
ATOM 2198 N N . ASN A 1 284 ? 1.129 13.672 -3.974 1.00 80.31 284 ASN A N 1
ATOM 2199 C CA . ASN A 1 284 ? 0.578 14.750 -4.791 1.00 80.31 284 ASN A CA 1
ATOM 2200 C C . ASN A 1 284 ? -0.739 14.350 -5.482 1.00 80.31 284 ASN A C 1
ATOM 2202 O O . ASN A 1 284 ? -1.308 15.140 -6.235 1.00 80.31 284 ASN A O 1
ATOM 2206 N N . GLY A 1 285 ? -1.230 13.128 -5.239 1.00 82.62 285 GLY A N 1
ATOM 2207 C CA . GLY A 1 285 ? -2.509 12.631 -5.757 1.00 82.62 285 GLY A CA 1
ATOM 2208 C C . GLY A 1 285 ? -2.572 12.390 -7.271 1.00 82.62 285 GLY A C 1
ATOM 2209 O O . GLY A 1 285 ? -3.655 12.087 -7.785 1.00 82.62 285 GLY A O 1
ATOM 2210 N N . THR A 1 286 ? -1.453 12.506 -7.992 1.00 91.12 286 THR A N 1
ATOM 2211 C CA . THR A 1 286 ? -1.396 12.263 -9.440 1.00 91.12 286 THR A CA 1
ATOM 2212 C C . THR A 1 286 ? -1.542 10.777 -9.776 1.00 91.12 286 THR A C 1
ATOM 2214 O O . THR A 1 286 ? -1.398 9.898 -8.926 1.00 91.12 286 THR A O 1
ATOM 2217 N N . ASN A 1 287 ? -1.804 10.465 -11.048 1.00 95.50 287 ASN A N 1
ATOM 2218 C CA . ASN A 1 287 ? -1.896 9.075 -11.505 1.00 95.50 287 ASN A CA 1
ATOM 2219 C C . ASN A 1 287 ? -0.553 8.323 -11.451 1.00 95.50 287 ASN A C 1
ATOM 2221 O O . ASN A 1 287 ? -0.567 7.095 -11.467 1.00 95.50 287 ASN A O 1
ATOM 2225 N N . ALA A 1 288 ? 0.578 9.030 -11.326 1.00 97.31 288 ALA A N 1
ATOM 2226 C CA . ALA A 1 288 ? 1.892 8.423 -11.111 1.00 97.31 288 ALA A CA 1
ATOM 2227 C C . ALA A 1 288 ? 1.978 7.669 -9.770 1.00 97.31 288 ALA A C 1
ATOM 2229 O O . ALA A 1 288 ? 2.751 6.725 -9.659 1.00 97.31 288 ALA A O 1
ATOM 2230 N N . GLN A 1 289 ? 1.142 8.034 -8.791 1.00 98.19 289 GLN A N 1
ATOM 2231 C CA . GLN A 1 289 ? 1.144 7.492 -7.423 1.00 98.19 289 GLN A CA 1
ATOM 2232 C C . GLN A 1 289 ? -0.056 6.583 -7.125 1.00 98.19 289 GLN A C 1
ATOM 2234 O O . GLN A 1 289 ? -0.268 6.162 -5.983 1.00 98.19 289 GLN A O 1
ATOM 2239 N N . LYS A 1 290 ? -0.885 6.312 -8.139 1.00 96.69 290 LYS A N 1
ATOM 2240 C CA . LYS A 1 290 ? -2.068 5.461 -8.016 1.00 96.69 290 LYS A CA 1
ATOM 2241 C C . LYS A 1 290 ? -1.796 4.109 -8.649 1.00 96.69 290 LYS A C 1
ATOM 2243 O O . LYS A 1 290 ? -1.373 4.023 -9.800 1.00 96.69 290 LYS A O 1
ATOM 2248 N N . TRP A 1 291 ? -2.119 3.058 -7.911 1.00 98.69 291 TRP A N 1
ATOM 2249 C CA . TRP A 1 291 ? -1.805 1.683 -8.273 1.00 98.69 291 TRP A CA 1
ATOM 2250 C C . TRP A 1 291 ? -3.046 0.797 -8.173 1.00 98.69 291 TRP A C 1
ATOM 2252 O O . TRP A 1 291 ? -3.833 0.917 -7.238 1.00 98.69 291 TRP A O 1
ATOM 2262 N N . LYS A 1 292 ? -3.238 -0.114 -9.123 1.00 97.56 292 LYS A N 1
ATOM 2263 C CA . LYS A 1 292 ? -4.222 -1.198 -9.035 1.00 97.56 292 LYS A CA 1
ATOM 2264 C C . LYS A 1 292 ? -3.519 -2.460 -8.562 1.00 97.56 292 LYS A C 1
ATOM 2266 O O . LYS A 1 292 ? -2.503 -2.844 -9.134 1.00 97.56 292 LYS A O 1
ATOM 2271 N N . LEU A 1 293 ? -4.075 -3.118 -7.552 1.00 97.38 293 LEU A N 1
ATOM 2272 C CA . LEU A 1 293 ? -3.578 -4.398 -7.055 1.00 97.38 293 LEU A CA 1
ATOM 2273 C C . LEU A 1 293 ? -4.438 -5.507 -7.665 1.00 97.38 293 LEU A C 1
ATOM 2275 O O . LEU A 1 293 ? -5.593 -5.690 -7.288 1.00 97.38 293 LEU A O 1
ATOM 2279 N N . VAL A 1 294 ? -3.883 -6.232 -8.634 1.00 96.25 294 VAL A N 1
ATOM 2280 C CA . VAL A 1 294 ? -4.570 -7.318 -9.341 1.00 96.25 294 VAL A CA 1
ATOM 2281 C C . VAL A 1 294 ? -4.109 -8.644 -8.753 1.00 96.25 294 VAL A C 1
ATOM 2283 O O . VAL A 1 294 ? -2.966 -9.044 -8.972 1.00 96.25 294 VAL A O 1
ATOM 2286 N N . ARG A 1 295 ? -4.977 -9.315 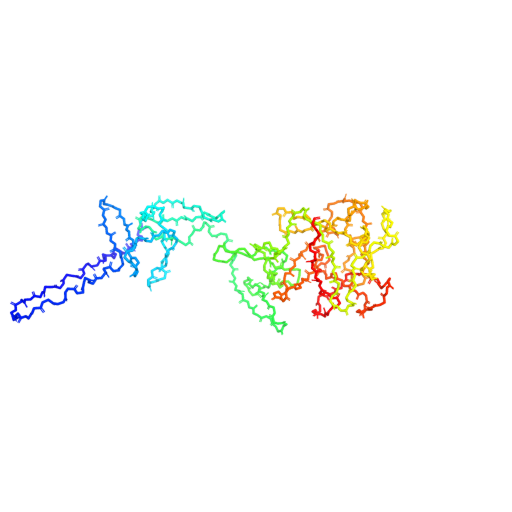-7.986 1.00 94.56 295 ARG A N 1
ATOM 2287 C CA . ARG A 1 295 ? -4.655 -10.609 -7.368 1.00 94.56 295 ARG A CA 1
ATOM 2288 C C . ARG A 1 295 ? -4.347 -11.648 -8.446 1.00 94.56 295 ARG A C 1
ATOM 2290 O O . ARG A 1 295 ? -5.083 -11.782 -9.421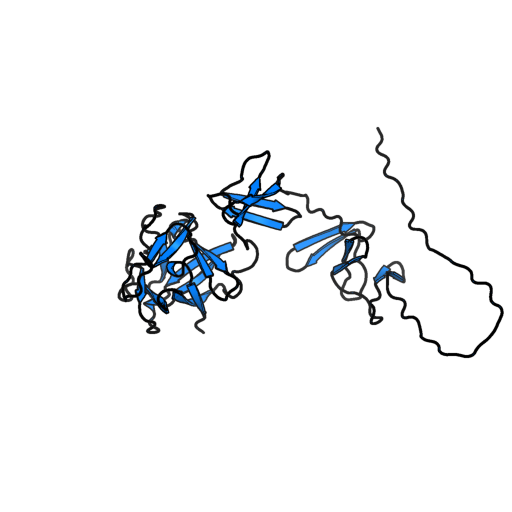 1.00 94.56 295 ARG A O 1
ATOM 2297 N N . ILE A 1 296 ? -3.271 -12.388 -8.230 1.00 89.25 296 ILE A N 1
ATOM 2298 C CA . ILE A 1 296 ? -2.895 -13.575 -8.984 1.00 89.25 296 ILE A CA 1
ATOM 2299 C C . ILE A 1 296 ? -3.308 -14.783 -8.139 1.00 89.25 296 ILE A C 1
ATOM 2301 O O . ILE A 1 296 ? -3.043 -14.798 -6.936 1.00 89.25 296 ILE A O 1
ATOM 2305 N N . GLY A 1 297 ? -4.012 -15.730 -8.766 1.00 72.62 297 GLY A N 1
ATOM 2306 C CA . GLY A 1 297 ? -4.529 -16.947 -8.128 1.00 72.62 297 GLY A CA 1
ATOM 2307 C C . GLY A 1 297 ? -3.446 -17.805 -7.495 1.00 72.62 297 GLY A C 1
ATOM 2308 O O . GLY A 1 297 ? -2.394 -17.981 -8.151 1.00 72.62 297 GLY A O 1
#

InterPro domains:
  IPR000772 Ricin B, lectin domain [PF00652] (159-291)
  IPR000772 Ricin B, lectin domain [SM00458] (157-294)
  IPR018337 Cell wall/choline-binding repeat [PF01473] (33-50)
  IPR018337 Cell wall/choline-binding repeat [PF19127] (53-90)
  IPR018337 Cell wall/choline-binding repeat [PS51170] (52-72)
  IPR035992 Ricin B-like lectins [SSF50370] (155-294)

Radius of gyration: 27.84 Å; Cα contacts (8 Å, |Δi|>4): 665; chains: 1; bounding box: 90×41×73 Å

Solvent-accessible surface area (backbone atoms only — not comparable to full-atom values): 16883 Å² total; per-residue (Å²): 134,89,84,89,78,81,88,78,80,83,78,80,87,82,82,88,79,90,87,85,86,90,80,85,86,78,84,73,76,74,74,76,57,42,83,44,79,52,98,92,40,41,33,37,26,38,93,84,68,45,66,41,53,45,76,47,68,48,97,88,70,50,38,36,40,19,41,96,88,15,44,51,48,46,66,42,71,48,76,58,97,92,42,79,46,44,22,33,85,83,18,39,49,63,88,52,66,89,74,76,47,51,75,62,47,81,46,72,48,97,86,73,44,42,31,42,26,40,95,87,40,73,46,48,69,42,78,41,22,56,94,87,41,63,37,36,20,37,85,86,14,39,52,46,80,67,50,90,51,70,38,82,91,64,56,68,71,41,34,23,36,43,26,32,62,60,49,68,21,21,46,24,34,52,94,57,58,58,57,70,69,39,44,29,20,28,28,74,79,72,85,49,60,36,34,32,31,32,31,38,64,46,97,87,72,35,28,36,40,27,29,74,73,48,68,18,26,49,23,33,51,94,56,49,61,54,71,69,33,46,28,19,29,28,69,83,76,86,50,44,33,40,28,28,42,62,37,65,70,85,77,78,34,27,36,41,29,30,62,58,46,69,19,22,47,25,33,52,94,55,49,63,54,69,69,34,45,28,21,28,29,73,78,76,87,48,46,35,37,27,29,31,78,44,77,52,135

Sequence (297 aa):
MKNIFIKKTIAAVLTTVTLLGALPMASSAATKTGWVLKNSDWYYVTTNGSYQTGWMKDSNGVWYYFDGDGVMQKDTTVTTNGHKYKLGSDGAWIGTSETNDTQGVWQKGTDGRWYFYQSGVVLKNTTIITNGIEYKVGSDGAWIQNYGSTAKGVESGATYKIINVGSGKALDVYAADTDNFTNVDIYEDNNSEAQRWTIYQFPDGTFKLINPKSKKALDVYAAQKDNYSNVDIYAENGTSAQKWDIISNNDGTYKIINVGSGKALDVYGGGSDNYTNVNVYTDNGTNAQKWKLVRIG

Nearest PDB structures (foldseek):
  3pg0-assembly1_A  TM=9.933E-01  e=5.102E-16  synthetic construct
  3vsf-assembly4_D  TM=5.399E-01  e=1.628E-12  Acetivibrio thermocellus ATCC 27405
  4ouj-assembly1_A  TM=4.970E-01  e=9.197E-11  Clostridium botulinum B1 str. Okra
  8x2i-assembly1_A  TM=2.438E-01  e=1.106E-06  Paraclostridium sordellii ATCC 9714
  8qeo-assembly1_A  TM=2.743E-01  e=1.748E-05  Clostridioides difficile

pLDDT: mean 81.36, std 20.66, range [25.58, 98.94]

Organism: NCBI:txid225345